Protein AF-A0A2D4NT46-F1 (afdb_monomer_lite)

Radius of gyration: 20.48 Å; chains: 1; bounding box: 66×50×63 Å

Secondary structure (DSSP, 8-state):
-PPPP--SHHHHHHHHHTTT--S-SEEEEEEEEE-SSSS-EEEEEEEEESPPPS--HHHHHHHHHHHHHHHHH-TTTTT---BS----EEEEEEEE-TTS-EEEEEEEEEPPSSSSSB--EEEEEEES---HHHHHHHHHHHHHHHHH-GGGHHHHHHHHHHSPPPPTT-EEEEEEEETTTEEEEEEEEPPS--SSTT--HHHHHHHS-HHHHHHHHHHHHTT-------SS--

Structure (mmCIF, N/CA/C/O backbone):
data_AF-A0A2D4NT46-F1
#
_entry.id   AF-A0A2D4NT46-F1
#
loop_
_atom_site.group_PDB
_atom_site.id
_atom_site.type_symbol
_atom_site.label_atom_id
_atom_site.label_alt_id
_atom_site.label_comp_id
_atom_site.label_asym_id
_atom_site.label_entity_id
_atom_site.label_seq_id
_atom_site.pdbx_PDB_ins_code
_atom_site.Cartn_x
_atom_site.Cartn_y
_atom_site.Cartn_z
_atom_site.occupancy
_atom_site.B_iso_or_equiv
_atom_site.auth_seq_id
_atom_site.auth_comp_id
_atom_site.auth_asym_id
_atom_site.auth_atom_id
_atom_site.pdbx_PDB_model_num
ATOM 1 N N . MET A 1 1 ? 36.866 15.631 -39.029 1.00 37.19 1 MET A N 1
ATOM 2 C CA . MET A 1 1 ? 36.678 16.153 -37.657 1.00 37.19 1 MET A CA 1
ATOM 3 C C . MET A 1 1 ? 35.763 15.205 -36.893 1.00 37.19 1 MET A C 1
ATOM 5 O O . MET A 1 1 ? 34.592 15.108 -37.234 1.00 37.19 1 MET A O 1
ATOM 9 N N . LEU A 1 2 ? 36.301 14.462 -35.922 1.00 36.16 2 LEU A N 1
ATOM 10 C CA . LEU A 1 2 ? 35.519 13.593 -35.036 1.00 36.16 2 LEU A CA 1
ATOM 11 C C . LEU A 1 2 ? 34.657 14.462 -34.107 1.00 36.16 2 LEU A C 1
ATOM 13 O O . LEU A 1 2 ? 35.189 15.279 -33.355 1.00 36.16 2 LEU A O 1
ATOM 17 N N . LYS A 1 3 ? 33.329 14.309 -34.176 1.00 39.31 3 LYS A N 1
ATOM 18 C CA . LYS A 1 3 ? 32.403 14.929 -33.220 1.00 39.31 3 LYS A CA 1
ATOM 19 C C . LYS A 1 3 ? 32.650 14.304 -31.844 1.00 39.31 3 LYS A C 1
ATOM 21 O O . LYS A 1 3 ? 32.524 13.094 -31.685 1.00 39.31 3 LYS A O 1
ATOM 26 N N . ARG A 1 4 ? 33.040 15.140 -30.876 1.00 39.16 4 ARG A N 1
ATOM 27 C CA . ARG A 1 4 ? 33.196 14.778 -29.459 1.00 39.16 4 ARG A CA 1
ATOM 28 C C . ARG A 1 4 ? 31.923 14.086 -28.956 1.00 39.16 4 ARG A C 1
ATOM 30 O O . ARG A 1 4 ? 30.827 14.603 -29.165 1.00 39.16 4 ARG A O 1
ATOM 37 N N . ALA A 1 5 ? 32.092 12.944 -28.292 1.00 45.66 5 ALA A N 1
ATOM 38 C CA . ALA A 1 5 ? 31.032 12.275 -27.546 1.00 45.66 5 ALA A CA 1
ATOM 39 C C . ALA A 1 5 ? 30.453 13.221 -26.470 1.00 45.66 5 ALA A C 1
ATOM 41 O O . ALA A 1 5 ? 31.200 14.060 -25.950 1.00 45.66 5 ALA A O 1
ATOM 42 N N . PRO A 1 6 ? 29.155 13.115 -26.126 1.00 41.84 6 PRO A N 1
ATOM 43 C CA . PRO A 1 6 ? 28.571 13.934 -25.076 1.00 41.84 6 PRO A CA 1
ATOM 44 C C . PRO A 1 6 ? 29.270 13.636 -23.743 1.00 41.84 6 PRO A C 1
ATOM 46 O O . PRO A 1 6 ? 29.247 12.522 -23.229 1.00 41.84 6 PRO A O 1
ATOM 49 N N . SER A 1 7 ? 29.953 14.660 -23.240 1.00 47.50 7 SER A N 1
ATOM 50 C CA . SER A 1 7 ? 30.672 14.714 -21.969 1.00 47.50 7 SER A CA 1
ATOM 51 C C . SER A 1 7 ? 29.695 14.615 -20.794 1.00 47.50 7 SER A C 1
ATOM 53 O O . SER A 1 7 ? 28.704 15.335 -20.818 1.00 47.50 7 SER A O 1
ATOM 55 N N . TYR A 1 8 ? 30.001 13.734 -19.823 1.00 44.09 8 TYR A N 1
ATOM 56 C CA . TYR A 1 8 ? 29.778 13.701 -18.351 1.00 44.09 8 TYR A CA 1
ATOM 57 C C . TYR A 1 8 ? 28.615 14.454 -17.647 1.00 44.09 8 TYR A C 1
ATOM 59 O O . TYR A 1 8 ? 28.318 14.137 -16.500 1.00 44.09 8 TYR A O 1
ATOM 67 N N . ARG A 1 9 ? 27.911 15.386 -18.291 1.00 43.75 9 ARG A N 1
ATOM 68 C CA . ARG A 1 9 ? 26.754 16.131 -17.772 1.00 43.75 9 ARG A CA 1
ATOM 69 C C . ARG A 1 9 ? 25.517 15.273 -17.516 1.00 43.75 9 ARG A C 1
ATOM 71 O O . ARG A 1 9 ? 24.672 15.689 -16.735 1.00 43.75 9 ARG A O 1
ATOM 78 N N . THR A 1 10 ? 25.386 14.105 -18.146 1.00 55.38 10 THR A N 1
ATOM 79 C CA . THR A 1 10 ? 24.261 13.184 -17.902 1.00 55.38 10 THR A CA 1
ATOM 80 C C . THR A 1 10 ? 24.329 12.559 -16.519 1.00 55.38 10 THR A C 1
ATOM 82 O O . THR A 1 10 ? 23.299 12.454 -15.876 1.00 55.38 10 THR A O 1
ATOM 85 N N . LEU A 1 11 ? 25.523 12.222 -16.024 1.00 48.03 11 LEU A N 1
ATOM 86 C CA . LEU A 1 11 ? 25.672 11.660 -14.682 1.00 48.03 11 LEU A CA 1
ATOM 87 C C . LEU A 1 11 ? 25.407 12.707 -13.607 1.00 48.03 11 LEU A C 1
ATOM 89 O O . LEU A 1 11 ? 24.758 12.382 -12.631 1.00 48.03 11 LEU A O 1
ATOM 93 N N . GLU A 1 12 ? 25.854 13.954 -13.779 1.00 49.31 12 GLU A N 1
ATOM 94 C CA . GLU A 1 12 ? 25.535 15.042 -12.844 1.00 49.31 12 GLU A CA 1
ATOM 95 C C . GLU A 1 12 ? 24.047 15.404 -12.862 1.00 49.31 12 GLU A C 1
ATOM 97 O O . GLU A 1 12 ? 23.483 15.611 -11.800 1.00 49.31 12 GLU A O 1
ATOM 102 N N . LEU A 1 13 ? 23.389 15.426 -14.028 1.00 48.12 13 LEU A N 1
ATOM 103 C CA . LEU A 1 13 ? 21.935 15.623 -14.118 1.00 48.12 13 LEU A CA 1
ATOM 104 C C . LEU A 1 13 ? 21.156 14.444 -13.536 1.00 48.12 13 LEU A C 1
ATOM 106 O O . LEU A 1 13 ? 20.202 14.672 -12.806 1.00 48.12 13 LEU A O 1
ATOM 110 N N . GLU A 1 14 ? 21.594 13.206 -13.772 1.00 48.69 14 GLU A N 1
ATOM 111 C CA . GLU A 1 14 ? 21.054 12.037 -13.083 1.00 48.69 14 GLU A CA 1
ATOM 112 C C . GLU A 1 14 ? 21.284 12.189 -11.573 1.00 48.69 14 GLU A C 1
ATOM 114 O O . GLU A 1 14 ? 20.337 12.055 -10.813 1.00 48.69 14 GLU A O 1
ATOM 119 N N . LEU A 1 15 ? 22.496 12.518 -11.106 1.00 43.34 15 LEU A N 1
ATOM 120 C CA . LEU A 1 15 ? 22.856 12.716 -9.688 1.00 43.34 15 LEU A CA 1
ATOM 121 C C . LEU A 1 15 ? 22.098 13.880 -9.024 1.00 43.34 15 LEU A C 1
ATOM 123 O O . LEU A 1 15 ? 21.816 13.809 -7.829 1.00 43.34 15 LEU A O 1
ATOM 127 N N . ILE A 1 16 ? 21.733 14.913 -9.781 1.00 44.81 16 ILE A N 1
ATOM 128 C CA . ILE A 1 16 ? 20.874 16.020 -9.345 1.00 44.81 16 ILE A CA 1
ATOM 129 C C . ILE A 1 16 ? 19.396 15.574 -9.335 1.00 44.81 16 ILE A C 1
ATOM 131 O O . ILE A 1 16 ? 18.687 15.873 -8.381 1.00 44.81 16 ILE A O 1
ATOM 135 N N . GLU A 1 17 ? 18.941 14.743 -10.283 1.00 49.22 17 GLU A N 1
ATOM 136 C CA . GLU A 1 17 ? 17.648 14.032 -10.199 1.00 49.22 17 GLU A CA 1
ATOM 137 C C . GLU A 1 17 ? 17.603 12.995 -9.055 1.00 49.22 17 GLU A C 1
ATOM 139 O O . GLU A 1 17 ? 16.524 12.629 -8.573 1.00 49.22 17 GLU A O 1
ATOM 144 N N . TRP A 1 18 ? 18.761 12.500 -8.603 1.00 47.56 18 TRP A N 1
ATOM 145 C CA . TRP A 1 18 ? 18.907 11.644 -7.422 1.00 47.56 18 TRP A CA 1
ATOM 146 C C . TRP A 1 18 ? 18.813 12.442 -6.111 1.00 47.56 18 TRP A C 1
ATOM 148 O O . TRP A 1 18 ? 18.479 11.847 -5.086 1.00 47.56 18 TRP A O 1
ATOM 158 N N . GLN A 1 19 ? 19.063 13.759 -6.127 1.00 44.47 19 GLN A N 1
ATOM 159 C CA . GLN A 1 19 ? 19.031 14.623 -4.938 1.00 44.47 19 GLN A CA 1
ATOM 160 C C . GLN A 1 19 ? 17.614 15.034 -4.482 1.00 44.47 19 GLN A C 1
ATOM 162 O O . GLN A 1 19 ? 17.486 15.547 -3.375 1.00 44.47 19 GLN A O 1
ATOM 167 N N . GLU A 1 20 ? 16.551 14.738 -5.246 1.00 52.53 20 GLU A N 1
ATOM 168 C CA . GLU A 1 20 ? 15.155 15.095 -4.897 1.00 52.53 20 GLU A CA 1
ATOM 169 C C . GLU A 1 20 ? 14.226 13.909 -4.550 1.00 52.53 20 GLU A C 1
ATOM 171 O O . GLU A 1 20 ? 13.009 14.075 -4.437 1.00 52.53 20 GLU A O 1
ATOM 176 N N . ARG A 1 21 ? 14.728 12.676 -4.398 1.00 69.31 21 ARG A N 1
ATOM 177 C CA . ARG A 1 21 ? 13.830 11.512 -4.254 1.00 69.31 21 ARG A CA 1
ATOM 178 C C . ARG A 1 21 ? 13.479 11.212 -2.803 1.00 69.31 21 ARG A C 1
ATOM 180 O O . ARG A 1 21 ? 14.157 10.439 -2.146 1.00 69.31 21 ARG A O 1
ATOM 187 N N . GLU A 1 22 ? 12.369 11.756 -2.323 1.00 79.56 22 GLU A N 1
ATOM 188 C CA . GLU A 1 22 ? 11.699 11.227 -1.130 1.00 79.56 22 GLU A CA 1
ATOM 189 C C . GLU A 1 22 ? 11.366 9.736 -1.326 1.00 79.56 22 GLU A C 1
ATOM 191 O O . GLU A 1 22 ? 11.097 9.274 -2.442 1.00 79.56 22 GLU A O 1
ATOM 196 N N . LEU A 1 23 ? 11.374 8.956 -0.239 1.00 88.06 23 LEU A N 1
ATOM 197 C CA . LEU A 1 23 ? 11.055 7.527 -0.303 1.00 88.06 23 LEU A CA 1
ATOM 198 C C . LEU A 1 23 ? 9.636 7.290 -0.846 1.00 88.06 23 LEU A C 1
ATOM 200 O O . LEU A 1 23 ? 9.400 6.333 -1.583 1.00 88.06 23 LEU A O 1
ATOM 204 N N . PHE A 1 24 ? 8.698 8.171 -0.514 1.00 91.56 24 PHE A N 1
ATOM 205 C CA . PHE A 1 24 ? 7.320 8.150 -0.985 1.00 91.56 24 PHE A CA 1
ATOM 206 C C . PHE A 1 24 ? 6.781 9.582 -1.085 1.00 91.56 24 PHE A C 1
ATOM 208 O O . PHE A 1 24 ? 7.221 10.451 -0.344 1.00 91.56 24 PHE A O 1
ATOM 215 N N . GLU A 1 25 ? 5.822 9.807 -1.984 1.00 89.44 25 GLU A N 1
ATOM 216 C CA . GLU A 1 25 ? 5.157 11.106 -2.176 1.00 89.44 25 GLU A CA 1
ATOM 217 C C . GLU A 1 25 ? 4.015 11.290 -1.164 1.00 89.44 25 GLU A C 1
ATOM 219 O O . GLU A 1 25 ? 3.863 12.351 -0.565 1.00 89.44 25 GLU A O 1
ATOM 224 N N . TYR A 1 26 ? 3.201 10.244 -0.962 1.00 90.75 26 TYR A N 1
ATOM 225 C CA . TYR A 1 26 ? 2.053 10.286 -0.056 1.00 90.75 26 TYR A CA 1
ATOM 226 C C . TYR A 1 26 ? 1.898 8.994 0.730 1.00 90.75 26 TYR A C 1
ATOM 228 O O . TYR A 1 26 ? 2.171 7.898 0.249 1.00 90.75 26 TYR A O 1
ATOM 236 N N . PHE A 1 27 ? 1.366 9.136 1.928 1.00 95.56 27 PHE A N 1
ATOM 237 C CA . PHE A 1 27 ? 0.801 8.078 2.731 1.00 95.56 27 PHE A CA 1
ATOM 238 C C . PHE A 1 27 ? -0.643 8.437 3.039 1.00 95.56 27 PHE A C 1
ATOM 240 O O . PHE A 1 27 ? -0.917 9.510 3.580 1.00 95.56 27 PHE A O 1
ATOM 247 N N . VAL A 1 28 ? -1.570 7.551 2.702 1.00 95.94 28 VAL A N 1
ATOM 248 C CA . VAL A 1 28 ? -2.996 7.759 2.943 1.00 95.94 28 VAL A CA 1
ATOM 249 C C . VAL A 1 28 ? -3.599 6.583 3.689 1.00 95.94 28 VAL A C 1
ATOM 251 O O . VAL A 1 28 ? -3.195 5.435 3.508 1.00 95.94 28 VAL A O 1
ATOM 254 N N . VAL A 1 29 ? -4.597 6.881 4.514 1.00 97.06 29 VAL A N 1
ATOM 255 C CA . VAL A 1 29 ? -5.514 5.881 5.056 1.00 97.06 29 VAL A CA 1
ATOM 256 C C . VAL A 1 29 ? -6.845 6.074 4.359 1.00 97.06 29 VAL A C 1
ATOM 258 O O . VAL A 1 29 ? -7.368 7.189 4.302 1.00 97.06 29 VAL A O 1
ATOM 261 N N . VAL A 1 30 ? -7.368 4.989 3.808 1.00 97.50 30 VAL A N 1
ATOM 262 C CA . VAL A 1 30 ? -8.657 4.954 3.131 1.00 97.50 30 VAL A CA 1
ATOM 263 C C . VAL A 1 30 ? -9.599 4.077 3.941 1.00 97.50 30 VAL A C 1
ATOM 265 O O . VAL A 1 30 ? -9.255 2.944 4.279 1.00 97.50 30 VAL A O 1
ATOM 268 N N . SER A 1 31 ? -10.797 4.582 4.218 1.00 96.44 31 SER A N 1
ATOM 269 C CA . SER A 1 31 ? -11.842 3.840 4.929 1.00 96.44 31 SER A CA 1
ATOM 270 C C . SER A 1 31 ? -13.142 3.863 4.124 1.00 96.44 31 SER A C 1
ATOM 272 O O . SER A 1 31 ? -13.401 4.784 3.346 1.00 96.44 31 SER A O 1
ATOM 274 N N . LEU A 1 32 ? -13.979 2.846 4.319 1.00 95.62 32 LEU A N 1
ATOM 275 C CA . LEU A 1 32 ? -15.292 2.743 3.687 1.00 95.62 32 LEU A CA 1
ATOM 276 C C . LEU A 1 32 ? -16.350 3.528 4.479 1.00 95.62 32 LEU A C 1
ATOM 278 O O . LEU A 1 32 ? -16.598 3.244 5.650 1.00 95.62 32 LEU A O 1
ATOM 282 N N . LYS A 1 33 ? -17.024 4.488 3.835 1.00 91.62 33 LYS A N 1
ATOM 283 C CA . LYS A 1 33 ? -18.163 5.233 4.396 1.00 91.62 33 LYS A CA 1
ATOM 284 C C . LYS A 1 33 ? -19.478 4.807 3.764 1.00 91.62 33 LYS A C 1
ATOM 286 O O . LYS A 1 33 ? -19.574 4.608 2.555 1.00 91.62 33 LYS A O 1
ATOM 291 N N . LYS A 1 34 ? -20.520 4.667 4.585 1.00 88.62 34 LYS A N 1
ATOM 292 C CA . LYS A 1 34 ? -21.852 4.266 4.117 1.00 88.62 34 LYS A CA 1
ATOM 293 C C . LYS A 1 34 ? -22.503 5.413 3.342 1.00 88.62 34 LYS A C 1
ATOM 295 O O . LYS A 1 34 ? -22.590 6.525 3.861 1.00 88.62 34 LYS A O 1
ATOM 300 N N . LYS A 1 35 ? -23.009 5.150 2.132 1.00 84.56 35 LYS A N 1
ATOM 301 C CA . LYS A 1 35 ? -23.839 6.135 1.425 1.00 84.56 35 LYS A CA 1
ATOM 302 C C . LYS A 1 35 ? -25.189 6.308 2.138 1.00 84.56 35 LYS A C 1
ATOM 304 O O . LYS A 1 35 ? -25.812 5.307 2.479 1.00 84.56 35 LYS A O 1
ATOM 309 N N . PRO A 1 36 ? -25.709 7.541 2.274 1.00 76.38 36 PRO A N 1
ATOM 310 C CA . PRO A 1 36 ? -27.050 7.771 2.819 1.00 76.38 36 PRO A CA 1
ATOM 311 C C . PRO A 1 36 ? -28.171 7.167 1.959 1.00 76.38 36 PRO A C 1
ATOM 313 O O . PRO A 1 36 ? -29.198 6.751 2.478 1.00 76.38 36 PRO A O 1
ATOM 316 N N . SER A 1 37 ? -27.976 7.120 0.636 1.00 71.19 37 SER A N 1
ATOM 317 C CA . SER A 1 37 ? -29.015 6.778 -0.348 1.00 71.19 37 SER A CA 1
ATOM 318 C C . SER A 1 37 ? -28.990 5.331 -0.845 1.00 71.19 37 SER A C 1
ATOM 320 O O . SER A 1 37 ? -29.908 4.908 -1.543 1.00 71.19 37 SER A O 1
ATOM 322 N N . LYS A 1 38 ? -27.939 4.565 -0.533 1.00 70.88 38 LYS A N 1
ATOM 323 C CA . LYS A 1 38 ? -27.767 3.170 -0.966 1.00 70.88 38 LYS A CA 1
ATOM 324 C C . LYS A 1 38 ? -27.095 2.377 0.146 1.00 70.88 38 LYS A C 1
ATOM 326 O O . LYS A 1 38 ? -26.220 2.906 0.823 1.00 70.88 38 LYS A O 1
ATOM 331 N N . ASN A 1 39 ? -27.418 1.092 0.281 1.00 74.19 39 ASN A N 1
ATOM 332 C CA . ASN A 1 39 ? -26.723 0.187 1.206 1.00 74.19 39 ASN A CA 1
ATOM 333 C C . ASN A 1 39 ? -25.338 -0.238 0.664 1.00 74.19 39 ASN A C 1
ATOM 335 O O . ASN A 1 39 ? -24.987 -1.408 0.687 1.00 74.19 39 ASN A O 1
ATOM 339 N N . THR A 1 40 ? -24.587 0.717 0.114 1.00 85.44 40 THR A N 1
ATOM 340 C CA . THR A 1 40 ? -23.271 0.531 -0.508 1.00 85.44 40 THR A CA 1
ATOM 341 C C . THR A 1 40 ? -22.270 1.472 0.141 1.00 85.44 40 THR A C 1
ATOM 343 O O . THR A 1 40 ? -22.631 2.597 0.511 1.00 85.44 40 THR A O 1
ATOM 346 N N . TYR A 1 41 ? -21.012 1.059 0.201 1.00 91.75 41 TYR A N 1
ATOM 347 C CA . TYR A 1 41 ? -19.938 1.868 0.758 1.00 91.75 41 TYR A CA 1
ATOM 348 C C . TYR A 1 41 ? -19.164 2.626 -0.324 1.00 91.75 41 TYR A C 1
ATOM 350 O O . TYR A 1 41 ? -19.087 2.194 -1.474 1.00 91.75 41 TYR A O 1
ATOM 358 N N . LEU A 1 42 ? -18.604 3.777 0.046 1.00 93.31 42 LEU A N 1
ATOM 359 C CA . LEU A 1 42 ? -17.621 4.502 -0.749 1.00 93.31 42 LEU A CA 1
ATOM 360 C C . LEU A 1 42 ? -16.289 4.569 -0.021 1.00 93.31 42 LEU A C 1
ATOM 362 O O . LEU A 1 42 ? -16.279 4.897 1.166 1.00 93.31 42 LEU A O 1
ATOM 366 N N . PRO A 1 43 ? -15.175 4.333 -0.723 1.00 95.75 43 PRO A N 1
ATOM 367 C CA . PRO A 1 43 ? -13.869 4.566 -0.151 1.00 95.75 43 PRO A CA 1
ATOM 368 C C . PRO A 1 43 ? -13.561 6.064 -0.135 1.00 95.75 43 PRO A C 1
ATOM 370 O O . PRO A 1 43 ? -13.724 6.760 -1.139 1.00 95.75 43 PRO A O 1
ATOM 373 N N . GLU A 1 44 ? -13.085 6.551 1.005 1.00 94.50 44 GLU A N 1
ATOM 374 C CA . GLU A 1 44 ? -12.668 7.938 1.196 1.00 94.50 44 GLU A CA 1
ATOM 375 C C . GLU A 1 44 ? -11.336 8.002 1.941 1.00 94.50 44 GLU A C 1
ATOM 377 O O . GLU A 1 44 ? -11.081 7.198 2.840 1.00 94.50 44 GLU A O 1
ATOM 382 N N . VAL A 1 45 ? -10.501 8.986 1.595 1.00 94.56 45 VAL A N 1
ATOM 383 C CA . VAL A 1 45 ? -9.287 9.290 2.360 1.00 94.56 45 VAL A CA 1
ATOM 384 C C . VAL A 1 45 ? -9.700 9.846 3.724 1.00 94.56 45 VAL A C 1
ATOM 386 O O . VAL A 1 45 ? -10.302 10.915 3.812 1.00 94.56 45 VAL A O 1
ATOM 389 N N . THR A 1 46 ? -9.387 9.119 4.792 1.00 94.00 46 THR A N 1
ATOM 390 C CA . THR A 1 46 ? -9.632 9.533 6.183 1.00 94.00 46 THR A CA 1
ATOM 391 C C . THR A 1 46 ? -8.398 10.155 6.824 1.00 94.00 46 THR A C 1
ATOM 393 O O . THR A 1 46 ? -8.519 10.936 7.768 1.00 94.00 46 THR A O 1
ATOM 396 N N . TYR A 1 47 ? -7.214 9.862 6.288 1.00 94.06 47 TYR A N 1
ATOM 397 C CA . TYR A 1 47 ? -5.957 10.455 6.718 1.00 94.06 47 TYR A CA 1
ATOM 398 C C . TYR A 1 47 ? -4.983 10.578 5.549 1.00 94.06 47 TYR A C 1
ATOM 400 O O . TYR A 1 47 ? -4.940 9.710 4.682 1.00 94.06 47 TYR A O 1
ATOM 408 N N . GLN A 1 48 ? -4.166 11.630 5.562 1.00 93.19 48 GLN A N 1
ATOM 409 C CA . GLN A 1 48 ? -3.128 11.865 4.567 1.00 93.19 48 GLN A CA 1
ATOM 410 C C . GLN A 1 48 ? -1.885 12.495 5.204 1.00 93.19 48 GLN A C 1
ATOM 412 O O . GLN A 1 48 ? -1.985 13.408 6.030 1.00 93.19 48 GLN A O 1
ATOM 417 N N . PHE A 1 49 ? -0.719 12.036 4.759 1.00 91.19 49 PHE A N 1
ATOM 418 C CA . PHE A 1 49 ? 0.595 12.584 5.063 1.00 91.19 49 PHE A CA 1
ATOM 419 C C . PHE A 1 49 ? 1.475 12.609 3.796 1.00 91.19 49 PHE A C 1
ATOM 421 O O . PHE A 1 49 ? 1.486 11.614 3.079 1.00 91.19 49 PHE A O 1
ATOM 428 N N . PRO A 1 50 ? 2.222 13.690 3.511 1.00 88.75 50 PRO A N 1
ATOM 429 C CA . PRO A 1 50 ? 2.152 14.993 4.164 1.00 88.75 50 PRO A CA 1
ATOM 430 C C . PRO A 1 50 ? 0.800 15.671 3.895 1.00 88.75 50 PRO A C 1
ATOM 432 O O . PRO A 1 50 ? 0.077 15.323 2.956 1.00 88.75 50 PRO A O 1
ATOM 435 N N . LYS A 1 51 ? 0.421 16.626 4.754 1.00 83.38 51 LYS A N 1
ATOM 436 C CA . LYS A 1 51 ? -0.745 17.471 4.467 1.00 83.38 51 LYS A CA 1
ATOM 437 C C . LYS A 1 51 ? -0.396 18.351 3.270 1.00 83.38 51 LYS A C 1
ATOM 439 O O . LYS A 1 51 ? 0.681 18.935 3.253 1.00 83.38 51 LYS A O 1
ATOM 444 N N . LEU A 1 52 ? -1.294 18.445 2.292 1.00 70.75 52 LEU A N 1
ATOM 445 C CA . LEU A 1 52 ? -1.124 19.386 1.185 1.00 70.75 52 LEU A CA 1
ATOM 446 C C . LEU A 1 52 ? -1.110 20.808 1.753 1.00 70.75 52 LEU A C 1
ATOM 448 O O . LEU A 1 52 ? -2.064 21.228 2.412 1.00 70.75 52 LEU A O 1
ATOM 452 N N . GLU A 1 53 ? -0.022 21.534 1.522 1.00 60.47 53 GLU A N 1
ATOM 453 C CA . GLU A 1 53 ? 0.006 22.975 1.751 1.00 60.47 53 GLU A CA 1
ATOM 454 C C . GLU A 1 53 ? -0.716 23.715 0.607 1.00 60.47 53 GLU A C 1
ATOM 456 O O . GLU A 1 53 ? -1.083 23.122 -0.407 1.00 60.47 53 GLU A O 1
ATOM 461 N N . ARG A 1 54 ? -0.997 25.008 0.819 1.00 57.16 54 ARG A N 1
ATOM 462 C CA . ARG A 1 54 ? -1.887 25.873 0.014 1.00 57.16 54 ARG A CA 1
ATOM 463 C C . ARG A 1 54 ? -1.707 25.745 -1.516 1.00 57.16 54 ARG A C 1
ATOM 465 O O . ARG A 1 54 ? -0.607 25.483 -1.995 1.00 57.16 54 ARG A O 1
ATOM 472 N N . PRO A 1 55 ? -2.768 26.012 -2.304 1.00 51.25 55 PRO A N 1
ATOM 473 C CA . PRO A 1 55 ? -2.866 25.566 -3.689 1.00 51.25 55 PRO A CA 1
ATOM 474 C C . PRO A 1 55 ? -1.927 26.330 -4.629 1.00 51.25 55 PRO A C 1
ATOM 476 O O . PRO A 1 55 ? -2.260 27.403 -5.132 1.00 51.25 55 PRO A O 1
ATOM 479 N N . THR A 1 56 ? -0.773 25.743 -4.933 1.00 60.31 56 THR A N 1
ATOM 480 C CA . THR A 1 56 ? -0.049 26.014 -6.180 1.00 60.31 56 THR A CA 1
ATOM 481 C C . THR A 1 56 ? -0.652 25.178 -7.317 1.00 60.31 56 THR A C 1
ATOM 483 O O . THR A 1 56 ? -1.428 24.247 -7.094 1.00 60.31 56 THR A O 1
ATOM 486 N N . LYS A 1 57 ? -0.311 25.483 -8.574 1.00 58.19 57 LYS A N 1
ATOM 487 C CA . LYS A 1 57 ? -0.777 24.706 -9.740 1.00 58.19 57 LYS A CA 1
ATOM 488 C C . LYS A 1 57 ? -0.421 23.208 -9.626 1.00 58.19 57 LYS A C 1
ATOM 490 O O . LYS A 1 57 ? -1.225 22.367 -10.007 1.00 58.19 57 LYS A O 1
ATOM 495 N N . GLN A 1 58 ? 0.721 22.891 -9.010 1.00 59.94 58 GLN A N 1
ATOM 496 C CA . GLN A 1 58 ? 1.176 21.523 -8.719 1.00 59.94 58 GLN A CA 1
ATOM 497 C C . GLN A 1 58 ? 0.299 20.801 -7.678 1.00 59.94 58 GLN A C 1
ATOM 499 O O . GLN A 1 58 ? 0.092 19.594 -7.782 1.00 59.94 58 GLN A O 1
ATOM 504 N N . VAL A 1 59 ? -0.269 21.530 -6.710 1.00 62.16 59 VAL A N 1
ATOM 505 C CA . VAL A 1 59 ? -1.179 20.974 -5.692 1.00 62.16 59 VAL A CA 1
ATOM 506 C C . VAL A 1 59 ? -2.499 20.516 -6.315 1.00 62.16 59 VAL A C 1
ATOM 508 O O . VAL A 1 59 ? -3.017 19.482 -5.915 1.00 62.16 59 VAL A O 1
ATOM 511 N N . ARG A 1 60 ? -3.013 21.207 -7.342 1.00 63.81 60 ARG A N 1
ATOM 512 C CA . ARG A 1 60 ? -4.254 20.797 -8.030 1.00 63.81 60 ARG A CA 1
ATOM 513 C C . ARG A 1 60 ? -4.109 19.463 -8.759 1.00 63.81 60 ARG A C 1
ATOM 515 O O . ARG A 1 60 ? -4.975 18.605 -8.635 1.00 63.81 60 ARG A O 1
ATOM 522 N N . GLU A 1 61 ? -3.001 19.267 -9.470 1.00 65.19 61 GLU A N 1
ATOM 523 C CA . GLU A 1 61 ? -2.715 17.983 -10.123 1.00 65.19 61 GLU A CA 1
ATOM 524 C C . GLU A 1 61 ? -2.507 16.860 -9.098 1.00 65.19 61 GLU A C 1
ATOM 526 O O . GLU A 1 61 ? -2.945 15.729 -9.306 1.00 65.19 61 GLU A O 1
ATOM 531 N N . ALA A 1 62 ? -1.856 17.157 -7.969 1.00 65.38 62 ALA A N 1
ATOM 532 C CA . ALA A 1 62 ? -1.729 16.213 -6.862 1.00 65.38 62 ALA A CA 1
ATOM 533 C C . ALA A 1 62 ? -3.095 15.848 -6.253 1.00 65.38 62 ALA A C 1
ATOM 535 O O . ALA A 1 62 ? -3.378 14.670 -6.046 1.00 65.38 62 ALA A O 1
ATOM 536 N N . GLU A 1 63 ? -3.969 16.829 -6.023 1.00 67.44 63 GLU A N 1
ATOM 537 C CA . GLU A 1 63 ? -5.331 16.618 -5.524 1.00 67.44 63 GLU A CA 1
ATOM 538 C C . GLU A 1 63 ? -6.177 15.772 -6.478 1.00 67.44 63 GLU A C 1
ATOM 540 O O . GLU A 1 63 ? -6.909 14.890 -6.030 1.00 67.44 63 GLU A O 1
ATOM 545 N N . GLU A 1 64 ? -6.077 15.990 -7.790 1.00 71.81 64 GLU A N 1
ATOM 546 C CA . GLU A 1 64 ? -6.772 15.156 -8.774 1.00 71.81 64 GLU A CA 1
ATOM 547 C C . GLU A 1 64 ? -6.287 13.706 -8.747 1.00 71.81 64 GLU A C 1
ATOM 549 O O . GLU A 1 64 ? -7.110 12.788 -8.762 1.00 71.81 64 GLU A O 1
ATOM 554 N N . ARG A 1 65 ? -4.976 13.480 -8.602 1.00 70.69 65 ARG A N 1
ATOM 555 C CA . ARG A 1 65 ? -4.413 12.128 -8.444 1.00 70.69 65 ARG A CA 1
ATOM 556 C C . ARG A 1 65 ? -4.924 11.449 -7.171 1.00 70.69 65 ARG A C 1
ATOM 558 O O . ARG A 1 65 ? -5.290 10.273 -7.209 1.00 70.69 65 ARG A O 1
ATOM 565 N N . LEU A 1 66 ? -5.013 12.183 -6.060 1.00 74.75 66 LEU A N 1
ATOM 566 C CA . LEU A 1 66 ? -5.521 11.655 -4.790 1.00 74.75 66 LEU A CA 1
ATOM 567 C C . LEU A 1 66 ? -6.995 11.231 -4.863 1.00 74.75 66 LEU A C 1
ATOM 569 O O . LEU A 1 66 ? -7.389 10.319 -4.141 1.00 74.75 66 LEU A O 1
ATOM 573 N N . LYS A 1 67 ? -7.806 11.823 -5.751 1.00 84.38 67 LYS A N 1
ATOM 574 C CA . LYS A 1 67 ? -9.219 11.428 -5.922 1.00 84.38 67 LYS A CA 1
ATOM 575 C C . LYS A 1 67 ? -9.382 9.999 -6.439 1.00 84.38 67 LYS A C 1
ATOM 577 O O . LYS A 1 67 ? -10.381 9.356 -6.120 1.00 84.38 67 LYS A O 1
ATOM 582 N N . ALA A 1 68 ? -8.424 9.495 -7.217 1.00 90.62 68 ALA A N 1
ATOM 583 C CA . ALA A 1 68 ? -8.482 8.138 -7.754 1.00 90.62 68 ALA A CA 1
ATOM 584 C C . ALA A 1 68 ? -8.062 7.080 -6.719 1.00 90.62 68 ALA A C 1
ATOM 586 O O . ALA A 1 68 ? -8.630 5.988 -6.694 1.00 90.62 68 ALA A O 1
ATOM 587 N N . ILE A 1 69 ? -7.107 7.403 -5.840 1.00 93.94 69 ILE A N 1
ATOM 588 C CA . ILE A 1 69 ? -6.487 6.449 -4.904 1.00 93.94 69 ILE A CA 1
ATOM 589 C C . ILE A 1 69 ? -7.502 5.658 -4.065 1.00 93.94 69 ILE A C 1
ATOM 591 O O . ILE A 1 69 ? -7.344 4.439 -3.982 1.00 93.94 69 ILE A O 1
ATOM 595 N N . PRO A 1 70 ? -8.560 6.260 -3.482 1.00 95.75 70 PRO A N 1
ATOM 596 C CA . PRO A 1 70 ? -9.548 5.500 -2.724 1.00 95.75 70 PRO A CA 1
ATOM 597 C C . PRO A 1 70 ? -10.191 4.361 -3.516 1.00 95.75 70 PRO A C 1
ATOM 599 O O . PRO A 1 70 ? -10.396 3.280 -2.970 1.00 95.75 70 PRO A O 1
ATOM 602 N N . GLN A 1 71 ? -10.459 4.575 -4.807 1.00 95.06 71 GLN A N 1
ATOM 603 C CA . GLN A 1 71 ? -11.053 3.556 -5.677 1.00 95.06 71 GLN A CA 1
ATOM 604 C C . GLN A 1 71 ? -10.071 2.414 -5.958 1.00 95.06 71 GLN A C 1
ATOM 606 O O . GLN A 1 71 ? -10.480 1.263 -6.012 1.00 95.06 71 GLN A O 1
ATOM 611 N N . PHE A 1 72 ? -8.773 2.709 -6.068 1.00 95.50 72 PHE A N 1
ATOM 612 C CA . PHE A 1 72 ? -7.737 1.679 -6.191 1.00 95.50 72 PHE A CA 1
ATOM 613 C C . PHE A 1 72 ? -7.456 0.946 -4.871 1.00 95.50 72 PHE A C 1
ATOM 615 O O . PHE A 1 72 ? -7.071 -0.218 -4.893 1.00 95.50 72 PHE A O 1
ATOM 622 N N . CYS A 1 73 ? -7.668 1.591 -3.720 1.00 96.81 73 CYS A N 1
ATOM 623 C CA . CYS A 1 73 ? -7.570 0.942 -2.409 1.00 96.81 73 CYS A CA 1
ATOM 624 C C . CYS A 1 73 ? -8.750 -0.012 -2.147 1.00 96.81 73 CYS A C 1
ATOM 626 O O . CYS A 1 73 ? -8.594 -1.014 -1.449 1.00 96.81 73 CYS A O 1
ATOM 628 N N . PHE A 1 74 ? -9.926 0.276 -2.712 1.00 96.12 74 PHE A N 1
ATOM 629 C CA . PHE A 1 74 ? -11.125 -0.564 -2.633 1.00 96.12 74 PHE A CA 1
ATOM 630 C C . PHE A 1 74 ? -11.776 -0.761 -4.012 1.00 96.12 74 PHE A C 1
ATOM 632 O O . PHE A 1 74 ? -12.876 -0.249 -4.246 1.00 96.12 74 PHE A O 1
ATOM 639 N N . PRO A 1 75 ? -11.143 -1.525 -4.924 1.00 93.94 75 PRO A N 1
ATOM 640 C CA . PRO A 1 75 ? -11.718 -1.821 -6.243 1.00 93.94 75 PRO A CA 1
ATOM 641 C C . PRO A 1 75 ? -13.024 -2.639 -6.151 1.00 93.94 75 PRO A C 1
ATOM 643 O O . PRO A 1 75 ? -13.820 -2.687 -7.085 1.00 93.94 75 PRO A O 1
ATOM 646 N N . ASP A 1 76 ? -13.249 -3.244 -4.990 1.00 92.75 76 ASP A N 1
ATOM 647 C CA . ASP A 1 76 ? -14.331 -4.123 -4.564 1.00 92.75 76 ASP A CA 1
ATOM 648 C C . ASP A 1 76 ? -15.279 -3.452 -3.543 1.00 92.75 76 ASP A C 1
ATOM 650 O O . ASP A 1 76 ? -16.071 -4.127 -2.896 1.00 92.75 76 ASP A O 1
ATOM 654 N N . ALA A 1 77 ? -15.244 -2.116 -3.380 1.00 91.94 77 ALA A N 1
ATOM 655 C CA . ALA A 1 77 ? -16.000 -1.368 -2.351 1.00 91.94 77 ALA A CA 1
ATOM 656 C C . ALA A 1 77 ? -17.498 -1.727 -2.239 1.00 91.94 77 ALA A C 1
ATOM 658 O O . ALA A 1 77 ? -18.091 -1.638 -1.163 1.00 91.94 77 ALA A O 1
ATOM 659 N N . LYS A 1 78 ? -18.119 -2.104 -3.360 1.00 89.00 78 LYS A N 1
ATOM 660 C CA . LYS A 1 78 ? -19.539 -2.473 -3.451 1.00 89.00 78 LYS A CA 1
ATOM 661 C C . LYS A 1 78 ? -19.861 -3.835 -2.819 1.00 89.00 78 LYS A C 1
ATOM 663 O O . LYS A 1 78 ? -21.008 -4.045 -2.441 1.00 89.00 78 LYS A O 1
ATOM 668 N N . ASP A 1 79 ? -18.872 -4.719 -2.720 1.00 89.38 79 ASP A N 1
ATOM 669 C CA . ASP A 1 79 ? -19.021 -6.107 -2.271 1.00 89.38 79 ASP A CA 1
ATOM 670 C C . ASP A 1 79 ? -18.732 -6.247 -0.761 1.00 89.38 79 ASP A C 1
ATOM 672 O O . ASP A 1 79 ? -18.953 -7.298 -0.157 1.00 89.38 79 ASP A O 1
ATOM 676 N N . TRP A 1 80 ? -18.283 -5.161 -0.123 1.00 91.19 80 TRP A N 1
ATOM 677 C CA . TRP A 1 80 ? -17.939 -5.130 1.293 1.00 91.19 80 TRP A CA 1
ATOM 678 C C . TRP A 1 80 ? -19.155 -5.085 2.215 1.00 91.19 80 TRP A C 1
ATOM 680 O O . TRP A 1 80 ? -20.040 -4.238 2.089 1.00 91.19 80 TRP A O 1
ATOM 690 N N . ASN A 1 81 ? -19.112 -5.937 3.239 1.00 91.94 81 ASN A N 1
ATOM 691 C CA . ASN A 1 81 ? -19.965 -5.878 4.421 1.00 91.94 81 ASN A CA 1
ATOM 692 C C . ASN A 1 81 ? -19.085 -5.849 5.683 1.00 91.94 81 ASN A C 1
ATOM 694 O O . ASN A 1 81 ? -17.946 -6.318 5.630 1.00 91.94 81 ASN A O 1
ATOM 698 N N . PRO A 1 82 ? -19.568 -5.311 6.819 1.00 93.69 82 PRO A N 1
ATOM 699 C CA . PRO A 1 82 ? -18.824 -5.366 8.072 1.00 93.69 82 PRO A CA 1
ATOM 700 C C . PRO A 1 82 ? -18.529 -6.811 8.495 1.00 93.69 82 PRO A C 1
ATOM 702 O O . PRO A 1 82 ? -19.429 -7.648 8.522 1.00 93.69 82 PRO A O 1
ATOM 705 N N . VAL A 1 83 ? -17.282 -7.083 8.873 1.00 94.44 83 VAL A N 1
ATOM 706 C CA . VAL A 1 83 ? -16.798 -8.404 9.299 1.00 94.44 83 VAL A CA 1
ATOM 707 C C . VAL A 1 83 ? -16.184 -8.332 10.694 1.00 94.44 83 VAL A C 1
ATOM 709 O O . VAL A 1 83 ? -15.650 -7.300 11.103 1.00 94.44 83 VAL A O 1
ATOM 712 N N . SER A 1 84 ? -16.283 -9.417 11.460 1.00 93.88 84 SER A N 1
ATOM 713 C CA . SER A 1 84 ? -15.686 -9.491 12.804 1.00 93.88 84 SER A CA 1
ATOM 714 C C . SER A 1 84 ? -14.200 -9.841 12.766 1.00 93.88 84 SER A C 1
ATOM 716 O O . SER A 1 84 ? -13.446 -9.367 13.617 1.00 93.88 84 SER A O 1
ATOM 718 N N . GLU A 1 85 ? -13.801 -10.635 11.772 1.00 91.44 85 GLU A N 1
ATOM 719 C CA . GLU A 1 85 ? -12.448 -11.142 11.554 1.00 91.44 85 GLU A CA 1
ATOM 720 C C . GLU A 1 85 ? -12.058 -10.948 10.088 1.00 91.44 85 GLU A C 1
ATOM 722 O O . GLU A 1 85 ? -12.898 -11.046 9.191 1.00 91.44 85 GLU A O 1
ATOM 727 N N . TYR A 1 86 ? -10.785 -10.647 9.850 1.00 92.38 86 TYR A N 1
ATOM 728 C CA . TYR A 1 86 ? -10.229 -10.452 8.518 1.00 92.38 86 TYR A CA 1
ATOM 729 C C . TYR A 1 86 ? -8.717 -10.651 8.576 1.00 92.38 86 TYR A C 1
ATOM 731 O O . TYR A 1 86 ? -8.052 -10.066 9.432 1.00 92.38 86 TYR A O 1
ATOM 739 N N . ASN A 1 87 ? -8.178 -11.444 7.655 1.00 92.25 87 ASN A N 1
ATOM 740 C CA . ASN A 1 87 ? -6.734 -11.567 7.493 1.00 92.25 87 ASN A CA 1
ATOM 741 C C . ASN A 1 87 ? -6.232 -10.386 6.677 1.00 92.25 87 ASN A C 1
ATOM 743 O O . ASN A 1 87 ? -6.784 -10.114 5.609 1.00 92.25 87 ASN A O 1
ATOM 747 N N . SER A 1 88 ? -5.200 -9.699 7.163 1.00 94.00 88 SER A N 1
ATOM 748 C CA . SER A 1 88 ? -4.648 -8.572 6.428 1.00 94.00 88 SER A CA 1
ATOM 749 C C . SER A 1 88 ? -4.134 -9.003 5.053 1.00 94.00 88 SER A C 1
ATOM 751 O O . SER A 1 88 ? -3.628 -10.110 4.857 1.00 94.00 88 SER A O 1
ATOM 753 N N . GLU A 1 89 ? -4.329 -8.126 4.074 1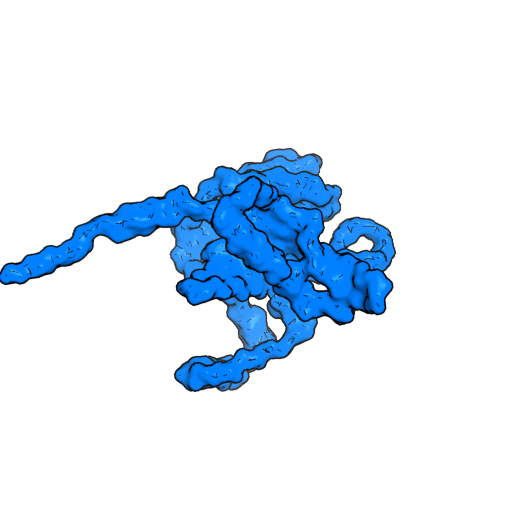.00 93.31 89 GLU A N 1
ATOM 754 C CA . GLU A 1 89 ? -3.985 -8.376 2.678 1.00 93.31 89 GLU A CA 1
ATOM 755 C C . GLU A 1 89 ? -3.052 -7.275 2.182 1.00 93.31 89 GLU A C 1
ATOM 757 O O . GLU A 1 89 ? -3.313 -6.083 2.379 1.00 93.31 89 GLU A O 1
ATOM 762 N N . THR A 1 90 ? -1.962 -7.683 1.534 1.00 93.38 90 THR A N 1
ATOM 763 C CA . THR A 1 90 ? -1.017 -6.779 0.876 1.00 93.38 90 THR A CA 1
ATOM 764 C C . THR A 1 90 ? -1.221 -6.869 -0.622 1.00 93.38 90 THR A C 1
ATOM 766 O O . THR A 1 90 ? -1.239 -7.966 -1.171 1.00 93.38 90 THR A O 1
ATOM 769 N N . PHE A 1 91 ? -1.341 -5.725 -1.281 1.00 93.38 91 PHE A N 1
ATOM 770 C CA . PHE A 1 91 ? -1.422 -5.646 -2.736 1.00 93.38 91 PHE A CA 1
ATOM 771 C C . PHE A 1 91 ? -0.807 -4.336 -3.219 1.00 93.38 91 PHE A C 1
ATOM 773 O O . PHE A 1 91 ? -0.515 -3.437 -2.425 1.00 93.38 91 PHE A O 1
ATOM 780 N N . SER A 1 92 ? -0.604 -4.210 -4.526 1.00 93.12 92 SER A N 1
ATOM 781 C CA . SER A 1 92 ? -0.164 -2.952 -5.118 1.00 93.12 92 SER A CA 1
ATOM 782 C C . SER A 1 92 ? -0.933 -2.622 -6.388 1.00 93.12 92 SER A C 1
ATOM 784 O O . SER A 1 92 ? -1.474 -3.500 -7.056 1.00 93.12 92 SER A O 1
ATOM 786 N N . PHE A 1 93 ? -0.998 -1.337 -6.711 1.00 93.31 93 PHE A N 1
ATOM 787 C CA . PHE A 1 93 ? -1.547 -0.848 -7.968 1.00 93.31 93 PHE A CA 1
ATOM 788 C C . PHE A 1 93 ? -0.601 0.169 -8.603 1.00 93.31 93 PHE A C 1
ATOM 790 O O . PHE A 1 93 ? 0.265 0.744 -7.940 1.00 93.31 93 PHE A O 1
ATOM 797 N N . MET A 1 94 ? -0.780 0.412 -9.900 1.00 91.19 94 MET A N 1
ATOM 798 C CA . MET A 1 94 ? 0.011 1.375 -10.657 1.00 91.19 94 MET A CA 1
ATOM 799 C C . MET A 1 94 ? -0.888 2.479 -11.210 1.00 91.19 94 MET A C 1
ATOM 801 O O . MET A 1 94 ? -1.899 2.204 -11.853 1.00 91.19 94 MET A O 1
ATOM 805 N N . LEU A 1 95 ? -0.489 3.728 -10.988 1.00 90.31 95 LEU A N 1
ATOM 806 C CA . LEU A 1 95 ? -1.066 4.900 -11.635 1.00 90.31 95 LEU A CA 1
ATOM 807 C C . LEU A 1 95 ? -0.126 5.334 -12.755 1.00 90.31 95 LEU A C 1
ATOM 809 O O . LEU A 1 95 ? 1.065 5.551 -12.517 1.00 90.31 95 LEU A O 1
ATOM 813 N N . THR A 1 96 ? -0.666 5.460 -13.963 1.00 89.00 96 THR A N 1
ATOM 814 C CA . THR A 1 96 ? 0.081 5.940 -15.130 1.00 89.00 96 THR A CA 1
ATOM 815 C C . THR A 1 96 ? -0.366 7.362 -15.443 1.00 89.00 96 THR A C 1
ATOM 817 O O . THR A 1 96 ? -1.560 7.606 -15.606 1.00 89.00 96 THR A O 1
ATOM 820 N N . GLY A 1 97 ? 0.581 8.299 -15.461 1.00 84.38 97 GLY A N 1
ATOM 821 C CA . GLY A 1 97 ? 0.354 9.682 -15.867 1.00 84.38 97 GLY A CA 1
ATOM 822 C C . GLY A 1 97 ? 0.225 9.819 -17.383 1.00 84.38 97 GLY A C 1
ATOM 823 O O . GLY A 1 97 ? 0.611 8.926 -18.136 1.00 84.38 97 GLY A O 1
ATOM 824 N N . GLU A 1 98 ? -0.295 10.958 -17.835 1.00 84.12 98 GLU A N 1
ATOM 825 C CA . GLU A 1 98 ? -0.429 11.280 -19.265 1.00 84.12 98 GLU A CA 1
ATOM 826 C C . GLU A 1 98 ? 0.928 11.330 -19.987 1.00 84.12 98 GLU A C 1
ATOM 828 O O . GLU A 1 98 ? 1.027 11.003 -21.165 1.00 84.12 98 GLU A O 1
ATOM 833 N N . ASP A 1 99 ? 1.987 11.671 -19.252 1.00 83.62 99 ASP A N 1
ATOM 834 C CA . ASP A 1 99 ? 3.385 11.669 -19.690 1.00 83.62 99 ASP A CA 1
ATOM 835 C C . ASP A 1 99 ? 4.028 10.267 -19.693 1.00 83.62 99 ASP A C 1
ATOM 837 O O . ASP A 1 99 ? 5.222 10.125 -19.955 1.00 83.62 99 ASP A O 1
ATOM 841 N N . GLY A 1 100 ? 3.264 9.221 -19.363 1.00 83.94 100 GLY A N 1
ATOM 842 C CA . GLY A 1 100 ? 3.760 7.854 -19.208 1.00 83.94 100 GLY A CA 1
ATOM 843 C C . GLY A 1 100 ? 4.511 7.605 -17.896 1.00 83.94 100 GLY A C 1
ATOM 844 O O . GLY A 1 100 ? 5.002 6.491 -17.682 1.00 83.94 100 GLY A O 1
ATOM 845 N N . SER A 1 101 ? 4.592 8.595 -16.997 1.00 84.19 101 SER A N 1
ATOM 846 C CA . SER A 1 101 ? 5.191 8.410 -15.674 1.00 84.19 101 SER A CA 1
ATOM 847 C C . SER A 1 101 ? 4.396 7.395 -14.855 1.00 84.19 101 SER A C 1
ATOM 849 O O . SER A 1 101 ? 3.170 7.313 -14.938 1.00 84.19 101 SER A O 1
ATOM 851 N N . ARG A 1 102 ? 5.094 6.598 -14.043 1.00 86.31 102 ARG A N 1
ATOM 852 C CA . ARG A 1 102 ? 4.482 5.553 -13.214 1.00 86.31 102 ARG A CA 1
ATOM 853 C C . ARG A 1 102 ? 4.622 5.893 -11.741 1.00 86.31 102 ARG A C 1
ATOM 855 O O . ARG A 1 102 ? 5.696 6.283 -11.284 1.00 86.31 102 ARG A O 1
ATOM 862 N N . ARG A 1 103 ? 3.537 5.698 -10.999 1.00 89.81 103 ARG A N 1
ATOM 863 C CA . ARG A 1 103 ? 3.510 5.705 -9.535 1.00 89.81 103 ARG A CA 1
ATOM 864 C C . ARG A 1 103 ? 2.927 4.400 -9.042 1.00 89.81 103 ARG A C 1
ATOM 866 O O . ARG A 1 103 ? 2.004 3.862 -9.647 1.00 89.81 103 ARG A O 1
ATOM 873 N N . PHE A 1 104 ? 3.456 3.923 -7.933 1.00 92.00 104 PHE A N 1
ATOM 874 C CA . PHE A 1 104 ? 3.078 2.669 -7.312 1.00 92.00 104 PHE A CA 1
ATOM 875 C C . PHE A 1 104 ? 2.360 2.975 -6.004 1.00 92.00 104 PHE A C 1
ATOM 877 O O . PHE A 1 104 ? 2.884 3.723 -5.178 1.00 92.00 104 PHE A O 1
ATOM 884 N N . GLY A 1 105 ? 1.165 2.420 -5.836 1.00 95.12 105 GLY A N 1
ATOM 885 C CA . GLY A 1 105 ? 0.440 2.420 -4.575 1.00 95.12 105 GLY A CA 1
ATOM 886 C C . GLY A 1 105 ? 0.596 1.072 -3.895 1.00 95.12 105 GLY A C 1
ATOM 887 O O . GLY A 1 105 ? 0.060 0.083 -4.382 1.00 95.12 105 GLY A O 1
ATOM 888 N N . TYR A 1 106 ? 1.315 1.028 -2.779 1.00 96.12 106 TYR A N 1
ATOM 889 C CA . TYR A 1 106 ? 1.505 -0.174 -1.967 1.00 96.12 106 TYR A CA 1
ATOM 890 C C . TYR A 1 106 ? 0.506 -0.159 -0.825 1.00 96.12 106 TYR A C 1
ATOM 892 O O . TYR A 1 106 ? 0.482 0.796 -0.051 1.00 96.12 106 TYR A O 1
ATOM 900 N N . CYS A 1 107 ? -0.319 -1.193 -0.727 1.00 97.19 107 CYS A N 1
ATOM 901 C CA . CYS A 1 107 ? -1.475 -1.219 0.154 1.00 97.19 107 CYS A CA 1
ATOM 902 C C . CYS A 1 107 ? -1.369 -2.337 1.184 1.00 97.19 107 CYS A C 1
ATOM 904 O O . CYS A 1 107 ? -1.045 -3.472 0.842 1.00 97.19 107 CYS A O 1
ATOM 906 N N . ARG A 1 108 ? -1.742 -2.025 2.426 1.00 97.88 108 ARG A N 1
ATOM 907 C CA . ARG A 1 108 ? -2.093 -2.997 3.464 1.00 97.88 108 ARG A CA 1
ATOM 908 C C . ARG A 1 108 ? -3.539 -2.777 3.868 1.00 97.88 108 ARG A C 1
ATOM 910 O O . ARG A 1 108 ? -3.865 -1.767 4.494 1.00 97.88 108 ARG A O 1
ATOM 917 N N . ARG A 1 109 ? -4.407 -3.716 3.501 1.00 97.50 109 ARG A N 1
ATOM 918 C CA . ARG A 1 109 ? -5.800 -3.765 3.947 1.00 97.50 109 ARG A CA 1
ATOM 919 C C . ARG A 1 109 ? -5.866 -4.555 5.243 1.00 97.50 109 ARG A C 1
ATOM 921 O O . ARG A 1 109 ? -5.437 -5.703 5.273 1.00 97.50 109 ARG A O 1
ATOM 928 N N . LEU A 1 110 ? -6.404 -3.961 6.299 1.00 96.12 110 LEU A N 1
ATOM 929 C CA . LEU A 1 110 ? -6.512 -4.592 7.615 1.00 96.12 110 LEU A CA 1
ATOM 930 C C . LEU A 1 110 ? -7.823 -4.217 8.300 1.00 96.12 110 LEU A C 1
ATOM 932 O O . LEU A 1 110 ? -8.448 -3.212 7.964 1.00 96.12 110 LEU A O 1
ATOM 936 N N . LEU A 1 111 ? -8.243 -5.016 9.280 1.00 95.38 111 LEU A N 1
ATOM 937 C CA . LEU A 1 111 ? -9.403 -4.692 10.106 1.00 95.38 111 LEU A CA 1
ATOM 938 C C . LEU A 1 111 ? -8.958 -3.868 11.322 1.00 95.38 111 LEU A C 1
ATOM 940 O O . LEU A 1 111 ? -8.102 -4.326 12.082 1.00 95.38 111 LEU A O 1
ATOM 944 N N . PRO A 1 112 ? -9.518 -2.669 11.550 1.00 93.00 112 PRO A N 1
ATOM 945 C CA . PRO A 1 112 ? -9.135 -1.842 12.686 1.00 93.00 112 PRO A CA 1
ATOM 946 C C . PRO A 1 112 ? -9.499 -2.512 14.018 1.00 93.00 112 PRO A C 1
ATOM 948 O O . PRO A 1 112 ? -10.556 -3.132 14.137 1.00 93.00 112 PRO A O 1
ATOM 951 N N . SER A 1 113 ? -8.667 -2.337 15.052 1.00 89.31 113 SER A N 1
ATOM 952 C CA . SER A 1 113 ? -8.934 -2.824 16.420 1.00 89.31 113 SER A CA 1
ATOM 953 C C . SER A 1 113 ? -10.287 -2.336 16.962 1.00 89.31 113 SER A C 1
ATOM 955 O O . SER A 1 113 ? -10.716 -1.223 16.667 1.00 89.31 113 SER A O 1
ATOM 957 N N . GLY A 1 114 ? -10.969 -3.160 17.761 1.00 87.56 114 GLY A N 1
ATOM 958 C CA . GLY A 1 114 ? -12.347 -2.914 18.199 1.00 87.56 114 GLY A CA 1
ATOM 959 C C . GLY A 1 114 ? -13.124 -4.206 18.478 1.00 87.56 114 GLY A C 1
ATOM 960 O O . GLY A 1 114 ? -12.566 -5.301 18.415 1.00 87.56 114 GLY A O 1
ATOM 961 N N . LYS A 1 115 ? -14.416 -4.078 18.798 1.00 86.81 115 LYS A N 1
ATOM 962 C CA . LYS A 1 115 ? -15.323 -5.211 19.050 1.00 86.81 115 LYS A CA 1
ATOM 963 C C . LYS A 1 115 ? -16.411 -5.271 17.976 1.00 86.81 115 LYS A C 1
ATOM 965 O O . LYS A 1 115 ? -16.912 -4.231 17.560 1.00 86.81 115 LYS A O 1
ATOM 970 N N . GLY A 1 116 ? -16.798 -6.485 17.591 1.00 92.25 116 GLY A N 1
ATOM 971 C CA . GLY A 1 116 ? -17.896 -6.740 16.655 1.00 92.25 116 GLY A CA 1
ATOM 972 C C . GLY A 1 116 ? -17.567 -6.479 15.176 1.00 92.25 116 GLY A C 1
ATOM 973 O O . GLY A 1 116 ? -16.399 -6.260 14.828 1.00 92.25 116 GLY A O 1
ATOM 974 N N . PRO A 1 117 ? -18.594 -6.522 14.306 1.00 94.19 117 PRO A N 1
ATOM 975 C CA . PRO A 1 117 ? -18.442 -6.314 12.870 1.00 94.19 117 PRO A CA 1
ATOM 976 C C . PRO A 1 117 ? -17.957 -4.901 12.535 1.00 94.19 117 PRO A C 1
ATOM 978 O O . PRO A 1 117 ? -18.556 -3.908 12.950 1.00 94.19 117 PRO A O 1
ATOM 981 N N . ARG A 1 118 ? -16.874 -4.807 11.763 1.00 94.62 118 ARG A N 1
ATOM 982 C CA . ARG A 1 118 ? -16.222 -3.557 11.349 1.00 94.62 118 ARG A CA 1
ATOM 983 C C . ARG A 1 118 ? -15.884 -3.614 9.867 1.00 94.62 118 ARG A C 1
ATOM 985 O O . ARG A 1 118 ? -15.818 -4.685 9.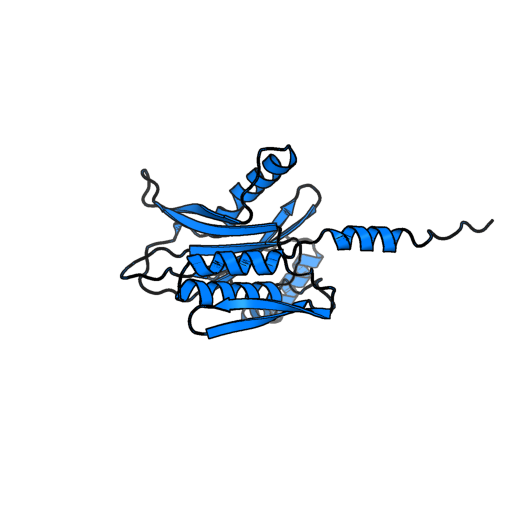272 1.00 94.62 118 ARG A O 1
ATOM 992 N N . LEU A 1 119 ? -15.668 -2.452 9.270 1.00 95.31 119 LEU A N 1
ATOM 993 C CA . LEU A 1 119 ? -15.143 -2.366 7.913 1.00 95.31 119 LEU A CA 1
ATOM 994 C C . LEU A 1 119 ? -13.616 -2.292 7.968 1.00 95.31 119 LEU A C 1
ATOM 996 O O . LEU A 1 119 ? -13.083 -1.696 8.908 1.00 95.31 119 LEU A O 1
ATOM 1000 N N . PRO A 1 120 ? -12.914 -2.882 6.992 1.00 96.19 120 PRO A N 1
ATOM 1001 C CA . PRO A 1 120 ? -11.472 -2.737 6.890 1.00 96.19 120 PRO A CA 1
ATOM 1002 C C . PRO A 1 120 ? -11.065 -1.300 6.536 1.00 96.19 120 PRO A C 1
ATOM 1004 O O . PRO A 1 120 ? -11.839 -0.516 5.979 1.00 96.19 120 PRO A O 1
ATOM 1007 N N . GLU A 1 121 ? -9.805 -0.995 6.814 1.00 97.12 121 GLU A N 1
ATOM 1008 C CA . GLU A 1 121 ? -9.102 0.208 6.381 1.00 97.12 121 GLU A CA 1
ATOM 1009 C C . GLU A 1 121 ? -7.923 -0.201 5.497 1.00 97.12 121 GLU A C 1
ATOM 1011 O O . GLU A 1 121 ? -7.356 -1.285 5.659 1.00 97.12 121 GLU A O 1
ATOM 1016 N N . VAL A 1 122 ? -7.544 0.663 4.559 1.00 98.19 122 VAL A N 1
ATOM 1017 C CA . VAL A 1 122 ? -6.367 0.463 3.710 1.00 98.19 122 VAL A CA 1
ATOM 1018 C C . VAL A 1 122 ? -5.343 1.539 4.014 1.00 98.19 122 VAL A C 1
ATOM 1020 O O . VAL A 1 122 ? -5.615 2.728 3.869 1.00 98.19 122 VAL A O 1
ATOM 1023 N N . TYR A 1 123 ? -4.152 1.100 4.400 1.00 98.19 123 TYR A N 1
ATOM 1024 C CA . TYR A 1 123 ? -2.963 1.926 4.542 1.00 98.19 123 TYR A CA 1
ATOM 1025 C C . TYR A 1 123 ? -2.188 1.868 3.232 1.00 98.19 123 TYR A C 1
ATOM 1027 O O . TYR A 1 123 ? -1.743 0.791 2.837 1.00 98.19 123 TYR A O 1
ATOM 1035 N N . CYS A 1 124 ? -2.058 2.999 2.542 1.00 97.81 124 CYS A N 1
ATOM 1036 C CA . CYS A 1 124 ? -1.472 3.058 1.210 1.00 97.81 124 CYS A CA 1
ATOM 1037 C C . CYS A 1 124 ? -0.289 4.030 1.154 1.00 97.81 124 CYS A C 1
ATOM 1039 O O . CYS A 1 124 ? -0.420 5.197 1.523 1.00 97.81 124 CYS A O 1
ATOM 1041 N N . VAL A 1 125 ? 0.856 3.550 0.666 1.00 96.81 125 VAL A N 1
ATOM 1042 C CA . VAL A 1 125 ? 2.046 4.355 0.364 1.00 96.81 125 VAL A CA 1
ATOM 1043 C C . VAL A 1 125 ? 2.130 4.562 -1.146 1.00 96.81 125 VAL A C 1
ATOM 1045 O O . VAL A 1 125 ? 2.182 3.592 -1.896 1.00 96.81 125 VAL A O 1
ATOM 1048 N N . ILE A 1 126 ? 2.180 5.815 -1.591 1.00 93.81 126 ILE A N 1
ATOM 1049 C CA . ILE A 1 126 ? 2.362 6.200 -2.992 1.00 93.81 126 ILE A CA 1
ATOM 1050 C C . ILE A 1 126 ? 3.818 6.588 -3.212 1.00 93.81 126 ILE A C 1
ATOM 1052 O O . ILE A 1 126 ? 4.300 7.542 -2.605 1.00 93.81 126 ILE A O 1
ATOM 1056 N N . SER A 1 127 ? 4.513 5.889 -4.104 1.00 91.50 127 SER A N 1
ATOM 1057 C CA . SER A 1 127 ? 5.907 6.187 -4.435 1.00 91.50 127 SER A CA 1
ATOM 1058 C C . SER A 1 127 ? 6.184 6.089 -5.932 1.00 91.50 127 SER A C 1
ATOM 1060 O O . SER A 1 127 ? 5.543 5.336 -6.664 1.00 91.50 127 SER A O 1
ATOM 1062 N N . ARG A 1 128 ? 7.204 6.821 -6.387 1.00 87.31 128 ARG A N 1
ATOM 1063 C CA . ARG A 1 128 ? 7.819 6.635 -7.712 1.00 87.31 128 ARG A CA 1
ATOM 1064 C C . ARG A 1 128 ? 8.776 5.438 -7.749 1.00 87.31 128 ARG A C 1
ATOM 1066 O O . ARG A 1 128 ? 9.190 5.014 -8.825 1.00 87.31 128 ARG A O 1
ATOM 1073 N N . LEU A 1 129 ? 9.164 4.908 -6.588 1.00 86.62 129 LEU A N 1
ATOM 1074 C CA . LEU A 1 129 ? 10.052 3.757 -6.476 1.00 86.62 129 LEU A CA 1
ATOM 1075 C C . LEU A 1 129 ? 9.252 2.454 -6.613 1.00 86.62 129 LEU A C 1
ATOM 1077 O O . LEU A 1 129 ? 8.401 2.152 -5.779 1.00 86.62 129 LEU A O 1
ATOM 1081 N N . GLY A 1 130 ? 9.567 1.669 -7.644 1.00 87.56 130 GLY A N 1
ATOM 1082 C CA . GLY A 1 130 ? 9.111 0.286 -7.807 1.00 87.56 130 GLY A CA 1
ATOM 1083 C C . GLY A 1 130 ? 9.943 -0.665 -6.943 1.00 87.56 130 GLY A C 1
ATOM 1084 O O . GLY A 1 130 ? 11.025 -1.060 -7.366 1.00 87.56 130 GLY A O 1
ATOM 1085 N N . CYS A 1 131 ? 9.499 -0.983 -5.728 1.00 87.56 131 CYS A N 1
ATOM 1086 C CA . CYS A 1 131 ? 10.207 -1.877 -4.809 1.00 87.56 131 CYS A CA 1
ATOM 1087 C C . CYS A 1 131 ? 9.232 -2.471 -3.783 1.00 87.56 131 CYS A C 1
ATOM 1089 O O . CYS A 1 131 ? 9.099 -1.957 -2.670 1.00 87.56 131 CYS A O 1
ATOM 1091 N N . PHE A 1 132 ? 8.515 -3.523 -4.181 1.00 86.00 132 PHE A N 1
ATOM 1092 C CA . PHE A 1 132 ? 7.437 -4.099 -3.381 1.00 86.00 132 PHE A CA 1
ATOM 1093 C C . PHE A 1 132 ? 7.929 -4.585 -2.021 1.00 86.00 132 PHE A C 1
ATOM 1095 O O . PHE A 1 132 ? 7.335 -4.218 -1.015 1.00 86.00 132 PHE A O 1
ATOM 1102 N N . ASP A 1 133 ? 9.054 -5.296 -1.964 1.00 86.38 133 ASP A N 1
ATOM 1103 C CA . ASP A 1 133 ? 9.595 -5.835 -0.711 1.00 86.38 133 ASP A CA 1
ATOM 1104 C C . ASP A 1 133 ? 9.910 -4.744 0.320 1.00 86.38 133 ASP A C 1
ATOM 1106 O O . ASP A 1 133 ? 9.584 -4.872 1.505 1.00 86.38 133 ASP A O 1
ATOM 1110 N N . LEU A 1 134 ? 10.498 -3.628 -0.129 1.00 90.81 134 LEU A N 1
ATOM 1111 C CA . LEU A 1 134 ? 10.807 -2.491 0.736 1.00 90.81 134 LEU A CA 1
ATOM 1112 C C . LEU A 1 134 ? 9.528 -1.893 1.327 1.00 90.81 134 LEU A C 1
ATOM 1114 O O . LEU A 1 134 ? 9.465 -1.658 2.535 1.00 90.81 134 LEU A O 1
ATOM 1118 N N . PHE A 1 135 ? 8.508 -1.655 0.498 1.00 93.44 135 PHE A N 1
ATOM 1119 C CA . PHE A 1 135 ? 7.251 -1.071 0.969 1.00 93.44 135 PHE A CA 1
ATOM 1120 C C . PHE A 1 135 ? 6.377 -2.068 1.727 1.00 93.44 135 PHE A C 1
ATOM 1122 O O . PHE A 1 135 ? 5.698 -1.660 2.663 1.00 93.44 135 PHE A O 1
ATOM 1129 N N . SER A 1 136 ? 6.440 -3.362 1.413 1.00 92.31 136 SER A 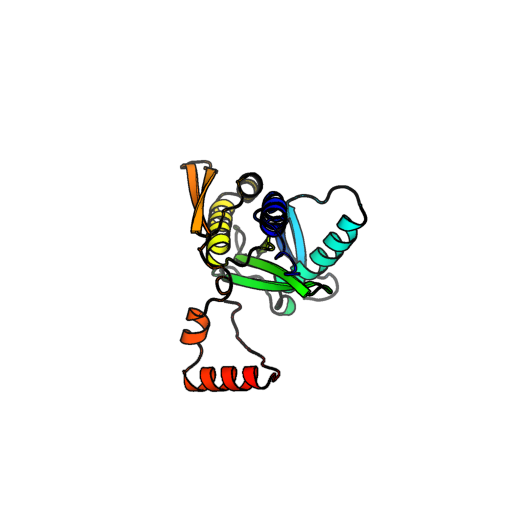N 1
ATOM 1130 C CA . SER A 1 136 ? 5.786 -4.414 2.192 1.00 92.31 136 SER A CA 1
ATOM 1131 C C . SER A 1 136 ? 6.347 -4.442 3.611 1.00 92.31 136 SER A C 1
ATOM 1133 O O . SER A 1 136 ? 5.575 -4.416 4.565 1.00 92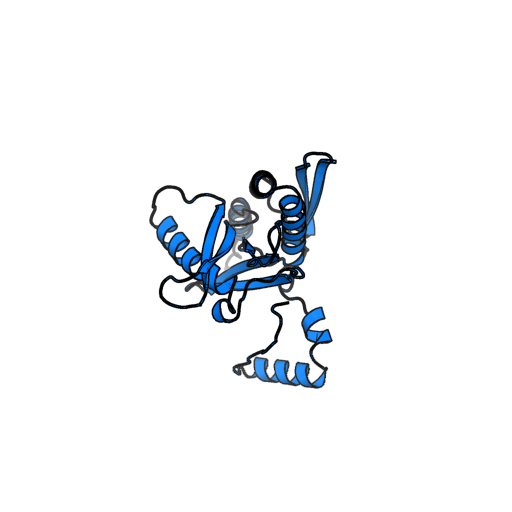.31 136 SER A O 1
ATOM 1135 N N . LYS A 1 137 ? 7.676 -4.360 3.767 1.00 93.62 137 LYS A N 1
ATOM 1136 C CA . LYS A 1 137 ? 8.320 -4.270 5.086 1.00 93.62 137 LYS A CA 1
ATOM 1137 C C . LYS A 1 137 ? 7.944 -2.995 5.848 1.00 93.62 137 LYS A C 1
ATOM 1139 O O . LYS A 1 137 ? 7.771 -3.029 7.064 1.00 93.62 137 LYS A O 1
ATOM 1144 N N . ILE A 1 138 ? 7.802 -1.865 5.150 1.00 95.50 138 ILE A N 1
ATOM 1145 C CA . ILE A 1 138 ? 7.270 -0.630 5.752 1.00 95.50 138 ILE A CA 1
ATOM 1146 C C . ILE A 1 138 ? 5.832 -0.846 6.233 1.00 95.50 138 ILE A C 1
ATOM 1148 O O . ILE A 1 138 ? 5.492 -0.449 7.344 1.00 95.50 138 ILE A O 1
ATOM 1152 N N . LEU A 1 139 ? 4.989 -1.479 5.420 1.00 96.88 139 LEU A N 1
ATOM 1153 C CA . LEU A 1 139 ? 3.586 -1.726 5.741 1.00 96.88 139 LEU A CA 1
ATOM 1154 C C . LEU A 1 139 ? 3.399 -2.749 6.872 1.00 96.88 139 LEU A C 1
ATOM 1156 O O . LEU A 1 139 ? 2.479 -2.578 7.669 1.00 96.88 139 LEU A O 1
ATOM 1160 N N . ASP A 1 140 ? 4.288 -3.737 7.007 1.00 95.69 140 ASP A N 1
ATOM 1161 C CA . ASP A 1 140 ? 4.336 -4.634 8.172 1.00 95.69 140 ASP A CA 1
ATOM 1162 C C . ASP A 1 140 ? 4.532 -3.847 9.467 1.00 95.69 140 ASP A C 1
ATOM 1164 O O . ASP A 1 140 ? 3.840 -4.064 10.464 1.00 95.69 140 ASP A O 1
ATOM 1168 N N . GLU A 1 141 ? 5.434 -2.868 9.439 1.00 95.50 141 GLU A N 1
ATOM 1169 C CA . GLU A 1 141 ? 5.674 -1.996 10.579 1.00 95.50 141 GLU A CA 1
ATOM 1170 C C . GLU A 1 141 ? 4.497 -1.044 10.845 1.00 95.50 141 GLU A C 1
ATOM 1172 O O . GLU A 1 141 ? 4.155 -0.787 12.005 1.00 95.50 141 GLU A O 1
ATOM 1177 N N . VAL A 1 142 ? 3.837 -0.543 9.793 1.00 96.25 142 VAL A N 1
ATOM 1178 C CA . VAL A 1 142 ? 2.601 0.246 9.926 1.00 96.25 142 VAL A CA 1
ATOM 1179 C C . VAL A 1 142 ? 1.514 -0.573 10.619 1.00 96.25 142 VAL A C 1
ATOM 1181 O O . VAL A 1 142 ? 0.915 -0.082 11.577 1.00 96.25 142 VAL A O 1
ATOM 1184 N N . GLU A 1 143 ? 1.272 -1.811 10.184 1.00 96.12 143 GLU A N 1
ATOM 1185 C CA . GLU A 1 143 ? 0.282 -2.706 10.792 1.00 96.12 143 GLU A CA 1
ATOM 1186 C C . GLU A 1 143 ? 0.624 -3.009 12.255 1.00 96.12 143 GLU A C 1
ATOM 1188 O O . GLU A 1 143 ? -0.230 -2.858 13.134 1.00 96.12 143 GLU A O 1
ATOM 1193 N N . ARG A 1 144 ? 1.891 -3.329 12.546 1.00 93.94 144 ARG A N 1
ATOM 1194 C CA . ARG A 1 144 ? 2.371 -3.579 13.911 1.00 93.94 144 ARG A CA 1
ATOM 1195 C C . ARG A 1 144 ? 2.116 -2.386 14.836 1.00 93.94 144 ARG A C 1
ATOM 1197 O O . ARG A 1 144 ? 1.563 -2.546 15.925 1.00 93.94 144 ARG A O 1
ATOM 1204 N N . ARG A 1 145 ? 2.463 -1.170 14.397 1.00 94.06 145 ARG A N 1
ATOM 1205 C CA . ARG A 1 145 ? 2.227 0.075 15.154 1.00 94.06 145 ARG A CA 1
ATOM 1206 C C . ARG A 1 145 ? 0.745 0.365 15.320 1.00 94.06 145 ARG A C 1
ATOM 1208 O O . ARG A 1 145 ? 0.311 0.746 16.408 1.00 94.06 145 ARG A O 1
ATOM 1215 N N . ARG A 1 146 ? -0.038 0.154 14.262 1.00 93.69 146 ARG A N 1
ATOM 1216 C CA . ARG A 1 146 ? -1.491 0.332 14.267 1.00 93.69 146 ARG A CA 1
ATOM 1217 C C . ARG A 1 146 ? -2.191 -0.621 15.237 1.00 93.69 146 ARG A C 1
ATOM 1219 O O . ARG A 1 146 ? -3.211 -0.228 15.811 1.00 93.69 146 ARG A O 1
ATOM 1226 N N . GLY A 1 147 ? -1.647 -1.821 15.441 1.00 91.94 147 GLY A N 1
ATOM 1227 C CA . GLY A 1 147 ? -2.112 -2.776 16.448 1.00 91.94 147 GLY A CA 1
ATOM 1228 C C . GLY A 1 147 ? -2.030 -2.236 17.879 1.00 91.94 147 GLY A C 1
ATOM 1229 O O . GLY A 1 147 ? -2.894 -2.548 18.694 1.00 91.94 147 GLY A O 1
ATOM 1230 N N . ILE A 1 148 ? -1.053 -1.366 18.162 1.00 92.25 148 ILE A N 1
ATOM 1231 C CA . ILE A 1 148 ? -0.892 -0.692 19.460 1.00 92.25 148 ILE A CA 1
ATOM 1232 C C . ILE A 1 148 ? -1.730 0.592 19.507 1.00 92.25 148 ILE A C 1
ATOM 1234 O O . ILE A 1 148 ? -2.562 0.768 20.395 1.00 92.25 148 ILE A O 1
ATOM 1238 N N . SER A 1 149 ? -1.513 1.511 18.562 1.00 91.88 149 SER A N 1
ATOM 1239 C CA . SER A 1 149 ? -2.279 2.756 18.444 1.00 91.88 149 SER A CA 1
ATOM 1240 C C . SER A 1 149 ? -2.087 3.397 17.072 1.00 91.88 149 SER A C 1
ATOM 1242 O O . SER A 1 149 ? -0.965 3.545 16.588 1.00 91.88 149 SER A O 1
ATOM 1244 N N . ALA A 1 150 ? -3.179 3.880 16.472 1.00 91.69 150 ALA A N 1
ATOM 1245 C CA . ALA A 1 150 ? -3.130 4.613 15.205 1.00 91.69 150 ALA A CA 1
ATOM 1246 C C . ALA A 1 150 ? -2.220 5.858 15.268 1.00 91.69 150 ALA A C 1
ATOM 1248 O O . ALA A 1 150 ? -1.602 6.221 14.269 1.00 91.69 150 ALA A O 1
ATOM 1249 N N . ALA A 1 151 ? -2.070 6.474 16.446 1.00 92.00 151 ALA A N 1
ATOM 1250 C CA . ALA A 1 151 ? -1.220 7.649 16.636 1.00 92.00 151 ALA A CA 1
ATOM 1251 C C . ALA A 1 151 ? 0.282 7.360 16.444 1.00 92.00 151 ALA A C 1
ATOM 1253 O O . ALA A 1 151 ? 1.045 8.281 16.166 1.00 92.00 151 ALA A O 1
ATOM 1254 N N . LEU A 1 152 ? 0.712 6.096 16.557 1.00 93.44 152 LEU A N 1
ATOM 1255 C CA . LEU A 1 152 ? 2.119 5.697 16.408 1.00 93.44 152 LEU A CA 1
ATOM 1256 C C . LEU A 1 152 ? 2.565 5.553 14.953 1.00 93.44 152 LEU A C 1
ATOM 1258 O O . LEU A 1 152 ? 3.766 5.529 14.680 1.00 93.44 152 LEU A O 1
ATOM 1262 N N . VAL A 1 153 ? 1.615 5.477 14.021 1.00 94.69 153 VAL A N 1
ATOM 1263 C CA . VAL A 1 153 ? 1.902 5.377 12.588 1.00 94.69 153 VAL A CA 1
ATOM 1264 C C . VAL A 1 153 ? 2.501 6.686 12.072 1.00 94.69 153 VAL A C 1
ATOM 1266 O O . VAL A 1 153 ? 3.461 6.668 11.308 1.00 94.69 153 VAL A O 1
ATOM 1269 N N . TYR A 1 154 ? 1.995 7.833 12.530 1.00 93.00 154 TYR A N 1
ATOM 1270 C CA . TYR A 1 154 ? 2.448 9.132 12.036 1.00 93.00 154 TYR A CA 1
ATOM 1271 C C . TYR A 1 154 ? 3.934 9.430 12.306 1.00 93.00 154 TYR A C 1
ATOM 1273 O O . TYR A 1 154 ? 4.644 9.734 11.345 1.00 93.00 154 TYR A O 1
ATOM 1281 N N . PRO A 1 155 ? 4.446 9.319 13.552 1.00 93.19 155 PRO A N 1
ATOM 1282 C CA . PRO A 1 155 ? 5.870 9.512 13.819 1.00 93.19 155 PRO A CA 1
ATOM 1283 C C . PRO A 1 155 ? 6.754 8.599 12.969 1.00 93.19 155 PRO A C 1
ATOM 1285 O O . PRO A 1 155 ? 7.792 9.037 12.489 1.00 93.19 155 PRO A O 1
ATOM 1288 N N . PHE A 1 156 ? 6.317 7.359 12.730 1.00 94.44 156 PHE A N 1
ATOM 1289 C CA . PHE A 1 156 ? 7.042 6.422 11.880 1.00 94.44 156 PHE A CA 1
ATOM 1290 C C . PHE A 1 156 ? 7.109 6.884 10.420 1.00 94.44 156 PHE A C 1
ATOM 1292 O O . PHE A 1 156 ? 8.201 6.966 9.860 1.00 94.44 156 PHE A O 1
ATOM 1299 N N . MET A 1 157 ? 5.970 7.250 9.821 1.00 94.81 157 MET A N 1
ATOM 1300 C CA . MET A 1 157 ? 5.941 7.750 8.441 1.00 94.81 157 M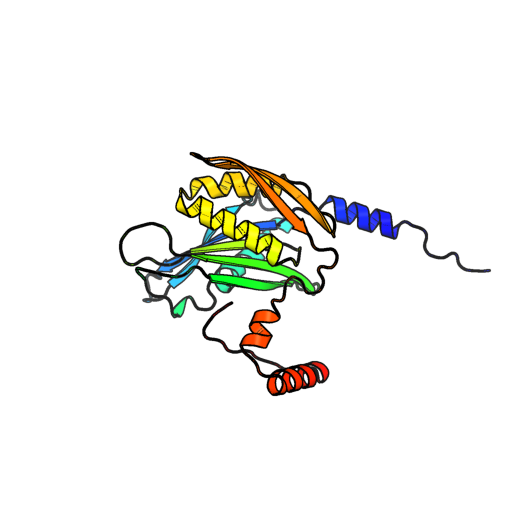ET A CA 1
ATOM 1301 C C . MET A 1 157 ? 6.756 9.037 8.279 1.00 94.81 157 MET A C 1
ATOM 1303 O O . MET A 1 157 ? 7.424 9.211 7.262 1.00 94.81 157 MET A O 1
ATOM 1307 N N . ARG A 1 158 ? 6.759 9.910 9.296 1.00 92.50 158 ARG A N 1
ATOM 1308 C CA . ARG A 1 158 ? 7.616 11.100 9.318 1.00 92.50 158 ARG A CA 1
ATOM 1309 C C . ARG A 1 158 ? 9.102 10.721 9.310 1.00 92.50 158 ARG A C 1
ATOM 1311 O O . ARG A 1 158 ? 9.830 11.207 8.454 1.00 92.50 158 ARG A O 1
ATOM 1318 N N . SER A 1 159 ? 9.538 9.810 10.184 1.00 91.88 159 SER A N 1
ATOM 1319 C CA . SER A 1 159 ? 10.934 9.347 10.207 1.00 91.88 159 SER A CA 1
ATOM 1320 C C . SER A 1 159 ? 11.369 8.694 8.891 1.00 91.88 159 SER A C 1
ATOM 1322 O O . SER A 1 159 ? 12.523 8.838 8.496 1.00 91.88 159 SER A O 1
ATOM 1324 N N . LEU A 1 160 ? 10.469 7.991 8.195 1.00 92.69 160 LEU A N 1
ATOM 1325 C CA . LEU A 1 160 ? 10.746 7.433 6.866 1.00 92.69 160 LEU A CA 1
ATOM 1326 C C . LEU A 1 160 ? 10.953 8.515 5.804 1.00 92.69 160 LEU A C 1
ATOM 1328 O O . LEU A 1 160 ? 11.845 8.377 4.973 1.00 92.69 160 LEU A O 1
ATOM 1332 N N . MET A 1 161 ? 10.140 9.570 5.827 1.00 89.06 161 MET A N 1
ATOM 1333 C CA . MET A 1 161 ? 10.247 10.693 4.891 1.00 89.06 161 MET A CA 1
ATOM 1334 C C . MET A 1 161 ? 11.518 11.520 5.126 1.00 89.06 161 MET A C 1
ATOM 1336 O O . MET A 1 161 ? 12.146 11.959 4.173 1.00 89.06 161 MET A O 1
ATOM 1340 N N . GLU A 1 162 ? 11.933 11.671 6.386 1.00 87.81 162 GLU A N 1
ATOM 1341 C CA . GLU A 1 162 ? 13.185 12.341 6.774 1.00 87.81 162 GLU A CA 1
ATOM 1342 C C . GLU A 1 162 ? 14.436 11.465 6.558 1.00 87.81 162 GLU A C 1
ATOM 1344 O O . GLU A 1 162 ? 15.566 11.950 6.642 1.00 87.81 162 GLU A O 1
ATOM 1349 N N . SER A 1 163 ? 14.261 10.164 6.307 1.00 87.31 163 SER A N 1
ATOM 1350 C CA . SER A 1 163 ? 15.376 9.243 6.085 1.00 87.31 163 SER A CA 1
ATOM 1351 C C . SER A 1 163 ? 15.987 9.425 4.694 1.00 87.31 163 SER A C 1
ATOM 1353 O O . SER A 1 163 ? 15.274 9.717 3.734 1.00 87.31 163 SER A O 1
ATOM 1355 N N . PRO A 1 164 ? 17.304 9.195 4.540 1.00 83.75 164 PRO A N 1
ATOM 1356 C CA . PRO A 1 164 ? 17.949 9.305 3.241 1.00 83.75 164 PRO A CA 1
ATOM 1357 C C . PRO A 1 164 ? 17.355 8.297 2.257 1.00 83.75 164 PRO A C 1
ATOM 1359 O O . PRO A 1 164 ? 17.084 7.146 2.607 1.00 83.75 164 PRO A O 1
ATOM 1362 N N . PHE A 1 165 ? 17.218 8.709 1.001 1.00 83.19 165 PHE A N 1
ATOM 1363 C CA . PHE A 1 165 ? 16.798 7.810 -0.061 1.00 83.19 165 PHE A CA 1
ATOM 1364 C C . PHE A 1 165 ? 17.844 6.707 -0.286 1.00 83.19 165 PHE A C 1
ATOM 1366 O O . PHE A 1 165 ? 19.023 7.011 -0.503 1.00 83.19 165 PHE A O 1
ATOM 1373 N N . PRO A 1 166 ? 17.464 5.418 -0.257 1.00 82.88 166 PRO A N 1
ATOM 1374 C CA . PRO A 1 166 ? 18.420 4.342 -0.453 1.00 82.88 166 PRO A CA 1
ATOM 1375 C C . PRO A 1 166 ? 18.889 4.306 -1.914 1.00 82.88 166 PRO A C 1
ATOM 1377 O O . PRO A 1 166 ? 18.097 4.142 -2.852 1.00 82.88 166 PRO A O 1
ATOM 1380 N N . ALA A 1 167 ? 20.202 4.399 -2.122 1.00 84.06 167 ALA A N 1
ATOM 1381 C CA . ALA A 1 167 ? 20.801 4.069 -3.413 1.00 84.06 167 ALA A CA 1
ATOM 1382 C C . ALA A 1 167 ? 20.598 2.568 -3.733 1.00 84.06 167 ALA A C 1
ATOM 1384 O O . ALA A 1 167 ? 20.424 1.762 -2.812 1.00 84.06 167 ALA A O 1
ATOM 1385 N N . PRO A 1 168 ? 20.603 2.155 -5.013 1.00 84.00 168 PRO A N 1
ATOM 1386 C CA . PRO A 1 168 ? 20.454 0.753 -5.390 1.00 84.00 168 PRO A CA 1
ATOM 1387 C C . PRO A 1 168 ? 21.483 -0.134 -4.685 1.00 84.00 168 PRO A C 1
ATOM 1389 O O . PRO A 1 168 ? 22.655 0.223 -4.556 1.00 84.00 168 PRO A O 1
ATOM 1392 N N . GLY A 1 169 ? 21.028 -1.276 -4.176 1.00 84.81 169 GLY A N 1
ATOM 1393 C CA . GLY A 1 169 ? 21.842 -2.217 -3.407 1.00 84.81 169 GLY A CA 1
ATOM 1394 C C . GLY A 1 169 ? 22.189 -1.774 -1.981 1.00 84.81 169 GLY A C 1
ATOM 1395 O O . GLY A 1 169 ? 22.827 -2.547 -1.262 1.00 84.81 169 GLY A O 1
ATOM 1396 N N . LYS A 1 170 ? 21.802 -0.566 -1.549 1.00 87.12 170 LYS A N 1
ATOM 1397 C CA . LYS A 1 170 ? 22.107 -0.040 -0.211 1.00 87.12 170 LYS A CA 1
ATOM 1398 C C . LYS A 1 170 ? 20.964 -0.268 0.773 1.00 87.12 170 LYS A C 1
ATOM 1400 O O . LYS A 1 170 ? 19.793 -0.358 0.408 1.00 87.12 170 LYS A O 1
ATOM 1405 N N . THR A 1 171 ? 21.340 -0.310 2.047 1.00 89.38 171 THR A N 1
ATOM 1406 C CA . THR A 1 171 ? 20.426 -0.413 3.184 1.00 89.38 171 THR A CA 1
ATOM 1407 C C . THR A 1 171 ? 20.439 0.893 3.959 1.00 89.38 171 THR A C 1
ATOM 1409 O O . THR A 1 171 ? 21.511 1.392 4.304 1.00 89.38 171 THR A O 1
ATOM 1412 N N . ILE A 1 172 ? 19.259 1.426 4.258 1.00 90.19 172 ILE A N 1
ATOM 1413 C CA . ILE A 1 172 ? 19.081 2.549 5.179 1.00 90.19 172 ILE A CA 1
ATOM 1414 C C . ILE A 1 172 ? 18.601 2.028 6.531 1.00 90.19 172 ILE A C 1
ATOM 1416 O O . ILE A 1 172 ? 17.893 1.022 6.614 1.00 90.19 172 ILE A O 1
ATOM 1420 N N . LYS A 1 173 ? 19.015 2.712 7.596 1.00 90.81 173 LYS A N 1
ATOM 1421 C CA . LYS A 1 173 ? 18.647 2.393 8.974 1.00 90.81 173 LYS A CA 1
ATOM 1422 C C . LYS A 1 173 ? 17.756 3.498 9.505 1.00 90.81 173 LYS A C 1
ATOM 1424 O O . LYS A 1 173 ? 18.225 4.609 9.735 1.00 90.81 173 LYS A O 1
ATOM 1429 N N . VAL A 1 174 ? 16.486 3.181 9.704 1.00 90.50 174 VAL A N 1
ATOM 1430 C CA . VAL A 1 174 ? 15.487 4.128 10.192 1.00 90.50 174 VAL A CA 1
ATOM 1431 C C . VAL A 1 174 ? 15.357 3.922 11.691 1.00 90.50 174 VAL A C 1
ATOM 1433 O O . VAL A 1 174 ? 14.936 2.858 12.147 1.00 90.50 174 VAL A O 1
ATOM 1436 N N . LYS A 1 175 ? 15.771 4.927 12.464 1.00 88.25 175 LYS A N 1
ATOM 1437 C CA . LYS A 1 175 ? 15.588 4.932 13.917 1.00 88.25 175 LYS A CA 1
ATOM 1438 C C . LYS A 1 175 ? 14.151 5.314 14.215 1.00 88.25 175 LYS A C 1
ATOM 1440 O O . LYS A 1 175 ? 13.659 6.322 13.718 1.00 88.25 175 LYS A O 1
ATOM 1445 N N . THR A 1 176 ? 13.491 4.517 15.034 1.00 85.25 176 THR A N 1
ATOM 1446 C CA . THR A 1 176 ? 12.098 4.733 15.404 1.00 85.25 176 THR A CA 1
ATOM 1447 C C . THR A 1 176 ? 11.930 4.485 16.893 1.00 85.25 176 THR A C 1
ATOM 1449 O O . THR A 1 176 ? 12.717 3.768 17.505 1.00 85.25 176 THR A O 1
ATOM 1452 N N . PHE A 1 177 ? 10.898 5.074 17.480 1.00 84.88 177 PHE A N 1
ATOM 1453 C CA . PHE A 1 177 ? 10.523 4.804 18.860 1.00 84.88 177 PHE A CA 1
ATOM 1454 C C . PHE A 1 177 ? 9.181 4.081 18.888 1.00 84.88 177 PHE A C 1
ATOM 1456 O O . PHE A 1 177 ? 8.266 4.429 18.129 1.00 84.88 177 PHE A O 1
ATOM 1463 N N . LEU A 1 178 ? 9.061 3.091 19.766 1.00 86.56 178 LEU A N 1
ATOM 1464 C CA . LEU A 1 178 ? 7.806 2.421 20.060 1.00 86.56 178 LEU A CA 1
ATOM 1465 C C . LEU A 1 178 ? 7.596 2.349 21.581 1.00 86.56 178 LEU A C 1
ATOM 1467 O O . LEU A 1 178 ? 8.457 1.823 22.293 1.00 86.56 178 LEU A O 1
ATOM 1471 N N . PRO A 1 179 ? 6.457 2.836 22.105 1.00 84.25 179 PRO A N 1
ATOM 1472 C CA . PRO A 1 179 ? 6.144 2.702 23.523 1.00 84.25 179 PRO A CA 1
ATOM 1473 C C . PRO A 1 179 ? 6.195 1.239 23.977 1.00 84.25 179 PRO A C 1
ATOM 1475 O O . PRO A 1 179 ? 5.634 0.362 23.326 1.00 84.25 179 PRO A O 1
ATOM 1478 N N . GLY A 1 180 ? 6.877 0.979 25.093 1.00 82.56 180 GLY A N 1
ATOM 1479 C CA . GLY A 1 180 ? 7.059 -0.363 25.657 1.00 82.56 180 GLY A CA 1
ATOM 1480 C C . GLY A 1 180 ? 8.268 -1.136 25.113 1.00 82.56 180 GLY A C 1
ATOM 1481 O O . GLY A 1 180 ? 8.878 -1.871 25.879 1.00 82.56 180 GLY A O 1
ATOM 1482 N N . ALA A 1 181 ? 8.660 -0.935 23.849 1.00 82.50 181 ALA A N 1
ATOM 1483 C CA . ALA A 1 181 ? 9.843 -1.579 23.255 1.00 82.50 181 ALA A CA 1
ATOM 1484 C C . ALA A 1 181 ? 11.094 -0.676 23.241 1.00 82.50 181 ALA A C 1
ATOM 1486 O O . ALA A 1 181 ? 12.217 -1.172 23.221 1.00 82.50 181 ALA A O 1
ATOM 1487 N N . GLY A 1 182 ? 10.917 0.650 23.299 1.00 87.69 182 GLY A N 1
ATOM 1488 C CA . GLY A 1 182 ? 12.011 1.622 23.301 1.00 87.69 182 GLY A CA 1
ATOM 1489 C C . GLY A 1 182 ? 12.435 2.056 21.895 1.00 87.69 182 GLY A C 1
ATOM 1490 O O . GLY A 1 182 ? 11.608 2.170 20.990 1.00 87.69 182 GLY A O 1
ATOM 1491 N N . ASN A 1 183 ? 13.724 2.370 21.733 1.00 88.56 183 ASN A N 1
ATOM 1492 C CA . ASN A 1 183 ? 14.297 2.755 20.443 1.00 88.56 183 ASN A CA 1
ATOM 1493 C C . ASN A 1 183 ? 14.611 1.509 19.610 1.00 88.56 183 ASN A C 1
ATOM 1495 O O . ASN A 1 183 ? 15.411 0.671 20.021 1.00 88.56 183 ASN A O 1
ATOM 1499 N N . GLU A 1 184 ? 14.043 1.442 18.413 1.00 88.31 184 GLU A N 1
ATOM 1500 C CA . GLU A 1 184 ? 14.228 0.353 17.458 1.00 88.31 184 GLU A CA 1
ATOM 1501 C C . GLU A 1 184 ? 14.877 0.877 16.173 1.00 88.31 184 GLU A C 1
ATOM 1503 O O . GLU A 1 184 ? 14.717 2.042 15.788 1.00 88.31 184 GLU A O 1
ATOM 1508 N N . VAL A 1 185 ? 15.612 0.005 15.484 1.00 90.44 185 VAL A N 1
ATOM 1509 C CA . VAL A 1 185 ? 16.224 0.312 14.189 1.00 90.44 185 VAL A CA 1
ATOM 1510 C C . VAL A 1 185 ? 15.662 -0.632 13.145 1.00 90.44 185 VAL A C 1
ATOM 1512 O O . VAL A 1 185 ? 15.812 -1.846 13.251 1.00 90.44 185 VAL A O 1
ATOM 1515 N N . ILE A 1 186 ? 15.045 -0.061 12.116 1.00 91.88 186 ILE A N 1
ATOM 1516 C CA . ILE A 1 186 ? 14.496 -0.810 10.990 1.00 91.88 186 ILE A CA 1
ATOM 1517 C C . ILE A 1 186 ? 15.455 -0.681 9.817 1.00 91.88 186 ILE A C 1
ATOM 1519 O O . ILE A 1 186 ? 15.818 0.421 9.407 1.00 91.88 186 ILE A O 1
ATOM 1523 N N . GLU A 1 187 ? 15.870 -1.819 9.273 1.00 92.44 187 GLU A N 1
ATOM 1524 C CA . GLU A 1 187 ? 16.743 -1.871 8.105 1.00 92.44 187 GLU A CA 1
ATOM 1525 C C . GLU A 1 187 ? 15.909 -2.030 6.830 1.00 92.44 187 GLU A C 1
ATOM 1527 O O . GLU A 1 187 ? 15.246 -3.053 6.641 1.00 92.44 187 GLU A O 1
ATOM 1532 N N . LEU A 1 188 ? 15.943 -1.031 5.950 1.00 91.69 188 LEU A N 1
ATOM 1533 C CA . LEU A 1 188 ? 15.255 -1.052 4.658 1.00 91.69 188 LEU A CA 1
ATOM 1534 C C . LEU A 1 188 ? 16.295 -1.131 3.548 1.00 91.69 188 LEU A C 1
ATOM 1536 O O . LEU A 1 188 ? 17.128 -0.236 3.406 1.00 91.69 188 LEU A O 1
ATOM 1540 N N . ARG A 1 189 ? 16.268 -2.213 2.772 1.00 87.88 189 ARG A N 1
ATOM 1541 C CA . ARG A 1 189 ? 17.223 -2.450 1.689 1.00 87.88 189 ARG A CA 1
ATOM 1542 C C . ARG A 1 189 ? 16.567 -2.169 0.353 1.00 87.88 189 ARG A C 1
ATOM 1544 O O . ARG A 1 189 ? 15.522 -2.737 0.058 1.00 87.88 189 ARG A O 1
ATOM 1551 N N . ARG A 1 190 ? 17.220 -1.350 -0.470 1.00 87.06 190 ARG A N 1
ATOM 1552 C CA . ARG A 1 190 ? 16.875 -1.242 -1.883 1.00 87.06 190 ARG A CA 1
ATOM 1553 C C . ARG A 1 190 ? 17.677 -2.282 -2.674 1.00 87.06 190 ARG A C 1
ATOM 1555 O O . ARG A 1 190 ? 18.898 -2.353 -2.508 1.00 87.06 190 ARG A O 1
ATOM 1562 N N . PRO A 1 191 ? 17.035 -3.079 -3.534 1.00 82.12 191 PRO A N 1
ATOM 1563 C CA . PRO A 1 191 ? 17.711 -4.021 -4.420 1.00 82.12 191 PRO A CA 1
ATOM 1564 C C . PRO A 1 191 ? 18.611 -3.291 -5.429 1.00 82.12 191 PRO A C 1
ATOM 1566 O O . PRO A 1 191 ? 18.495 -2.081 -5.641 1.00 82.12 191 PRO A O 1
ATOM 1569 N N . MET A 1 192 ? 19.565 -4.019 -6.015 1.00 78.19 192 MET A N 1
ATOM 1570 C CA . MET A 1 192 ? 20.487 -3.477 -7.030 1.00 78.19 192 MET A CA 1
ATOM 1571 C C . MET A 1 192 ? 19.759 -3.131 -8.334 1.00 78.19 192 MET A C 1
ATOM 1573 O O . MET A 1 192 ? 20.050 -2.109 -8.948 1.00 78.19 192 MET A O 1
ATOM 1577 N N . ASP A 1 193 ? 18.798 -3.963 -8.731 1.00 73.25 193 ASP A N 1
ATOM 1578 C CA . ASP A 1 193 ? 17.944 -3.760 -9.897 1.00 73.25 193 ASP A CA 1
ATOM 1579 C C . ASP A 1 193 ? 16.492 -3.676 -9.428 1.00 73.25 193 ASP A C 1
ATOM 1581 O O . ASP A 1 193 ? 16.053 -4.510 -8.652 1.00 73.25 193 ASP A O 1
ATOM 1585 N N . SER A 1 194 ? 15.760 -2.659 -9.880 1.00 63.00 194 SER A N 1
ATOM 1586 C CA . SER A 1 194 ? 14.357 -2.417 -9.496 1.00 63.00 194 SER A CA 1
ATOM 1587 C C . SER A 1 194 ? 13.366 -2.663 -10.634 1.00 63.00 194 SER A C 1
ATOM 1589 O O . SER A 1 194 ? 12.161 -2.497 -10.451 1.00 63.00 194 SER A O 1
ATOM 1591 N N . ARG A 1 195 ? 13.841 -3.085 -11.816 1.00 64.38 195 ARG A N 1
ATOM 1592 C CA . ARG A 1 195 ? 13.011 -3.201 -13.028 1.00 64.38 195 ARG A CA 1
ATOM 1593 C C . ARG A 1 195 ? 11.849 -4.189 -12.888 1.00 64.38 195 ARG A C 1
ATOM 1595 O O . ARG A 1 195 ? 10.852 -4.020 -13.583 1.00 64.38 195 ARG A O 1
ATOM 1602 N N . LEU A 1 196 ? 11.949 -5.167 -11.986 1.00 65.69 196 LEU A N 1
ATOM 1603 C CA . LEU A 1 196 ? 10.941 -6.217 -11.777 1.00 65.69 196 LEU A CA 1
ATOM 1604 C C . LEU A 1 196 ? 10.503 -6.391 -10.313 1.00 65.69 196 LEU A C 1
ATOM 1606 O O . LEU A 1 196 ? 9.630 -7.194 -10.027 1.00 65.69 196 LEU A O 1
ATOM 1610 N N . GLU A 1 197 ? 11.046 -5.597 -9.395 1.00 67.06 197 GLU A N 1
ATOM 1611 C CA . GLU A 1 197 ? 10.828 -5.718 -7.940 1.00 67.06 197 GLU A CA 1
ATOM 1612 C C . GLU A 1 197 ? 9.429 -5.298 -7.475 1.00 67.06 197 GLU A C 1
ATOM 1614 O O . GLU A 1 197 ? 9.092 -5.406 -6.304 1.00 67.06 197 GLU A O 1
ATOM 1619 N N . HIS A 1 198 ? 8.607 -4.755 -8.369 1.00 64.06 198 HIS A N 1
ATOM 1620 C CA . HIS A 1 198 ? 7.202 -4.467 -8.085 1.00 64.06 198 HIS A CA 1
ATOM 1621 C C . HIS A 1 198 ? 6.275 -5.629 -8.480 1.00 64.06 198 HIS A C 1
ATOM 1623 O O . HIS A 1 198 ? 5.066 -5.511 -8.303 1.00 64.06 198 HIS A O 1
ATOM 1629 N N . VAL A 1 199 ? 6.818 -6.714 -9.047 1.00 70.44 199 VAL A N 1
ATOM 1630 C CA . VAL A 1 199 ? 6.053 -7.861 -9.546 1.00 70.44 199 VAL A CA 1
ATOM 1631 C C . VAL A 1 199 ? 6.446 -9.112 -8.771 1.00 70.44 199 VAL A C 1
ATOM 1633 O O . VAL A 1 199 ? 7.563 -9.607 -8.904 1.00 70.44 199 VAL A O 1
ATOM 1636 N N . ASP A 1 200 ? 5.502 -9.655 -8.005 1.00 73.56 200 ASP A N 1
ATOM 1637 C CA . ASP A 1 200 ? 5.652 -10.969 -7.385 1.00 73.56 200 ASP A CA 1
ATOM 1638 C C . ASP A 1 200 ? 5.313 -12.073 -8.402 1.00 73.56 200 ASP A C 1
ATOM 1640 O O . ASP A 1 200 ? 4.152 -12.415 -8.651 1.00 73.56 200 ASP A O 1
ATOM 1644 N N . PHE A 1 201 ? 6.351 -12.643 -9.015 1.00 81.19 201 PHE A N 1
ATOM 1645 C CA . PHE A 1 201 ? 6.191 -13.782 -9.917 1.00 81.19 201 PHE A CA 1
ATOM 1646 C C . PHE A 1 201 ? 5.876 -15.088 -9.183 1.00 81.19 201 PHE A C 1
ATOM 1648 O O . PHE A 1 201 ? 5.353 -16.014 -9.803 1.00 81.19 201 PHE A O 1
ATOM 1655 N N . GLU A 1 202 ? 6.170 -15.193 -7.886 1.00 83.19 202 GLU A N 1
ATOM 1656 C CA . GLU A 1 202 ? 5.882 -16.397 -7.113 1.00 83.19 202 GLU A CA 1
ATOM 1657 C C . GLU A 1 202 ? 4.370 -16.633 -7.041 1.00 83.19 202 GLU A C 1
ATOM 1659 O O . GLU A 1 202 ? 3.912 -17.756 -7.268 1.00 83.19 202 GLU A O 1
ATOM 1664 N N . CYS A 1 203 ? 3.584 -15.574 -6.821 1.00 83.62 203 CYS A N 1
ATOM 1665 C CA . CYS A 1 203 ? 2.123 -15.638 -6.885 1.00 83.62 203 CYS A CA 1
ATOM 1666 C C . CYS A 1 203 ? 1.639 -16.130 -8.265 1.00 83.62 203 CYS A C 1
ATOM 1668 O O . CYS A 1 203 ? 0.865 -17.089 -8.357 1.00 83.62 203 CYS A O 1
ATOM 1670 N N . LEU A 1 204 ? 2.185 -15.566 -9.351 1.00 87.00 204 LEU A N 1
ATOM 1671 C CA . LEU A 1 204 ? 1.853 -15.963 -10.725 1.00 87.00 204 LEU A CA 1
ATOM 1672 C C . LEU A 1 204 ? 2.128 -17.455 -10.983 1.00 87.00 204 LEU A C 1
ATOM 1674 O O . LEU A 1 204 ? 1.266 -18.158 -11.514 1.00 87.00 204 LEU A O 1
ATOM 1678 N N . PHE A 1 205 ? 3.310 -17.945 -10.596 1.00 89.62 205 PHE A N 1
ATOM 1679 C CA . PHE A 1 205 ? 3.715 -19.342 -10.788 1.00 89.62 205 PHE A CA 1
ATOM 1680 C C . PHE A 1 205 ? 2.949 -20.321 -9.890 1.00 89.62 205 PHE A C 1
ATOM 1682 O O . PHE A 1 205 ? 2.762 -21.475 -10.273 1.00 89.62 205 PHE A O 1
ATOM 1689 N N . LYS A 1 206 ? 2.476 -19.880 -8.717 1.00 90.31 206 LYS A N 1
ATOM 1690 C CA . LYS A 1 206 ? 1.600 -20.681 -7.846 1.00 90.31 206 LYS A CA 1
ATOM 1691 C C . LYS A 1 206 ? 0.190 -20.823 -8.417 1.00 90.31 206 LYS A C 1
ATOM 1693 O O . LYS A 1 206 ? -0.433 -21.868 -8.241 1.00 90.31 206 LYS A O 1
ATOM 1698 N N . CYS A 1 207 ? -0.322 -19.787 -9.078 1.00 90.69 207 CYS A N 1
ATOM 1699 C CA . CYS A 1 207 ? -1.692 -19.760 -9.588 1.00 90.69 207 CYS A CA 1
ATOM 1700 C C . CYS A 1 207 ? -1.839 -20.337 -11.002 1.00 90.69 207 CYS A C 1
ATOM 1702 O O . CYS A 1 207 ? -2.911 -20.840 -11.342 1.00 90.69 207 CYS A O 1
ATOM 1704 N N . LEU A 1 208 ? -0.798 -20.262 -11.835 1.00 92.44 208 LEU A N 1
ATOM 1705 C CA . LEU A 1 208 ? -0.863 -20.634 -13.247 1.00 92.44 208 LEU A CA 1
ATOM 1706 C C . LEU A 1 208 ? 0.133 -21.735 -13.592 1.00 92.44 208 LEU A C 1
ATOM 1708 O O . LEU A 1 208 ? 1.303 -21.694 -13.226 1.00 92.44 208 LEU A O 1
ATOM 1712 N N . ASN A 1 209 ? -0.313 -22.700 -14.393 1.00 94.69 209 ASN A N 1
ATOM 1713 C CA . ASN A 1 209 ? 0.580 -23.724 -14.917 1.00 94.69 209 ASN A CA 1
ATOM 1714 C C . ASN A 1 209 ? 1.427 -23.203 -16.093 1.00 94.69 209 ASN A C 1
ATOM 1716 O O . ASN A 1 209 ? 1.083 -22.233 -16.771 1.00 94.69 209 ASN A O 1
ATOM 1720 N N . ILE A 1 210 ? 2.510 -23.922 -16.398 1.00 95.81 210 ILE A N 1
ATOM 1721 C CA . ILE A 1 210 ? 3.484 -23.559 -17.443 1.00 95.81 210 ILE A CA 1
ATOM 1722 C C . ILE A 1 210 ? 2.810 -23.302 -18.802 1.00 95.81 210 ILE A C 1
ATOM 1724 O O . ILE A 1 210 ? 3.159 -22.355 -19.504 1.00 95.81 210 ILE A O 1
ATOM 1728 N N . ARG A 1 211 ? 1.800 -24.102 -19.177 1.00 96.69 211 ARG A N 1
ATOM 1729 C CA . ARG A 1 211 ? 1.091 -23.931 -20.458 1.00 96.69 211 ARG A CA 1
ATOM 1730 C C . ARG A 1 211 ? 0.301 -22.625 -20.511 1.00 96.69 211 ARG A C 1
ATOM 1732 O O . ARG A 1 211 ? 0.275 -21.981 -21.557 1.00 96.69 211 ARG A O 1
ATOM 1739 N N . GLN A 1 212 ? -0.341 -22.232 -19.413 1.00 95.44 212 GLN A N 1
ATOM 1740 C CA . GLN A 1 212 ? -1.040 -20.949 -19.316 1.00 95.44 212 GLN A CA 1
ATOM 1741 C C . GLN A 1 212 ? -0.055 -19.783 -19.419 1.00 95.44 212 GLN A C 1
ATOM 1743 O O . GLN A 1 212 ? -0.301 -18.851 -20.179 1.00 95.44 212 GLN A O 1
ATOM 1748 N N . ILE A 1 213 ? 1.088 -19.877 -18.740 1.00 95.19 213 ILE A N 1
ATOM 1749 C CA . ILE A 1 213 ? 2.126 -18.839 -18.758 1.00 95.19 213 ILE A CA 1
ATOM 1750 C C . ILE A 1 213 ? 2.691 -18.641 -20.167 1.00 95.19 213 ILE A C 1
ATOM 1752 O O . ILE A 1 213 ? 2.772 -17.509 -20.636 1.00 95.19 213 ILE A O 1
ATOM 1756 N N . ILE A 1 214 ? 2.990 -19.722 -20.893 1.00 96.50 214 ILE A N 1
ATOM 1757 C CA . ILE A 1 214 ? 3.449 -19.636 -22.289 1.00 96.50 214 ILE A CA 1
ATOM 1758 C C . ILE A 1 214 ? 2.395 -18.957 -23.177 1.00 96.50 214 ILE A C 1
ATOM 1760 O O . ILE A 1 214 ? 2.738 -18.128 -24.018 1.00 96.50 214 ILE A O 1
ATOM 1764 N N . ARG A 1 215 ? 1.104 -19.264 -22.988 1.00 96.62 215 ARG A N 1
ATOM 1765 C CA . ARG A 1 215 ? 0.012 -18.622 -23.746 1.00 96.62 215 ARG A CA 1
ATOM 1766 C C . ARG A 1 215 ? -0.114 -17.135 -23.437 1.00 96.62 215 ARG A C 1
ATOM 1768 O O . ARG A 1 215 ? -0.353 -16.353 -24.357 1.00 96.62 215 ARG A O 1
ATOM 1775 N N . ILE A 1 216 ? 0.041 -16.750 -22.172 1.00 95.69 216 ILE A N 1
ATOM 1776 C CA . ILE A 1 216 ? 0.068 -15.344 -21.755 1.00 95.69 216 ILE A CA 1
ATOM 1777 C C . ILE A 1 216 ? 1.243 -14.647 -22.431 1.00 95.69 216 ILE A C 1
ATOM 1779 O O . ILE A 1 216 ? 1.036 -13.651 -23.114 1.00 95.69 216 ILE A O 1
ATOM 1783 N N . PHE A 1 217 ? 2.445 -15.213 -22.329 1.00 95.62 217 PHE A N 1
ATOM 1784 C CA . PHE A 1 217 ? 3.646 -14.657 -22.945 1.00 95.62 217 PHE A CA 1
ATOM 1785 C C . PHE A 1 217 ? 3.490 -14.478 -24.462 1.00 95.62 217 PHE A C 1
ATOM 1787 O O . PHE A 1 217 ? 3.712 -13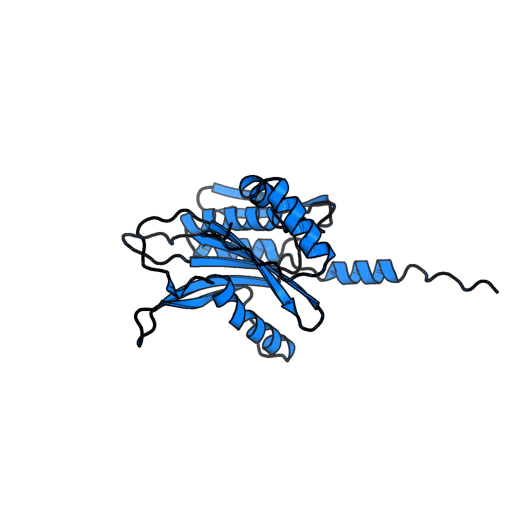.388 -24.979 1.00 95.62 217 PHE A O 1
ATOM 1794 N N . ALA A 1 218 ? 3.004 -15.501 -25.170 1.00 97.69 218 ALA A N 1
ATOM 1795 C CA . ALA A 1 218 ? 2.724 -15.412 -26.602 1.00 97.69 218 ALA A CA 1
ATOM 1796 C C . ALA A 1 218 ? 1.660 -14.349 -26.932 1.00 97.69 218 ALA A C 1
ATOM 1798 O O . ALA A 1 218 ? 1.761 -13.662 -27.943 1.00 97.69 218 ALA A O 1
ATOM 1799 N N . SER A 1 219 ? 0.647 -14.188 -26.077 1.00 97.75 219 SER A N 1
ATOM 1800 C CA . SER A 1 219 ? -0.377 -13.152 -26.250 1.00 97.75 219 SER A CA 1
ATOM 1801 C C . SER A 1 219 ? 0.196 -11.746 -26.059 1.00 97.75 219 SER A C 1
ATOM 1803 O O . SER A 1 219 ? -0.158 -10.853 -26.824 1.00 97.75 219 SER A O 1
ATOM 1805 N N . LEU A 1 220 ? 1.106 -11.560 -25.097 1.00 96.38 220 LEU A N 1
ATOM 1806 C CA . LEU A 1 220 ? 1.800 -10.292 -24.860 1.00 96.38 220 LEU A CA 1
ATOM 1807 C C . LEU A 1 220 ? 2.735 -9.921 -26.019 1.00 96.38 220 LEU A C 1
ATOM 1809 O O . LEU A 1 220 ? 2.748 -8.766 -26.425 1.00 96.38 220 LEU A O 1
ATOM 1813 N N . LEU A 1 221 ? 3.456 -10.891 -26.601 1.00 97.50 221 LEU A N 1
ATOM 1814 C CA . LEU A 1 221 ? 4.290 -10.672 -27.796 1.00 97.50 221 LEU A CA 1
ATOM 1815 C C . LEU A 1 221 ? 3.486 -10.221 -29.022 1.00 97.50 221 LEU A C 1
ATOM 1817 O O . LEU A 1 221 ? 4.026 -9.581 -29.916 1.00 97.50 221 LEU A O 1
ATOM 1821 N N . LEU A 1 222 ? 2.203 -10.577 -29.067 1.00 97.75 222 LEU A N 1
ATOM 1822 C CA . LEU A 1 222 ? 1.264 -10.175 -30.112 1.00 97.75 222 LEU A CA 1
ATOM 1823 C C . LEU A 1 222 ? 0.450 -8.932 -29.721 1.00 97.75 222 LEU A C 1
ATOM 1825 O O . LEU A 1 222 ? -0.571 -8.665 -30.353 1.00 97.75 222 LEU A O 1
ATOM 1829 N N . GLU A 1 223 ? 0.845 -8.236 -28.649 1.00 96.38 223 GLU A N 1
ATOM 1830 C CA . GLU A 1 223 ? 0.178 -7.041 -28.112 1.00 96.38 223 GLU A CA 1
ATOM 1831 C C . GLU A 1 223 ? -1.332 -7.239 -27.879 1.00 96.38 223 GLU A C 1
ATOM 1833 O O . GLU A 1 223 ? -2.151 -6.325 -28.005 1.00 96.38 223 GLU A O 1
ATOM 1838 N N . ARG A 1 224 ? -1.739 -8.469 -27.539 1.00 97.31 224 ARG A N 1
ATOM 1839 C CA . ARG A 1 224 ? -3.145 -8.779 -27.274 1.00 97.31 224 ARG A CA 1
ATOM 1840 C C . ARG A 1 224 ? -3.578 -8.202 -25.933 1.00 97.31 224 ARG A C 1
ATOM 1842 O O . ARG A 1 224 ? -2.806 -8.098 -24.984 1.00 97.31 224 ARG A O 1
ATOM 1849 N N . ARG A 1 225 ? -4.877 -7.917 -25.827 1.00 96.44 225 ARG A N 1
ATOM 1850 C CA . ARG A 1 225 ? -5.518 -7.561 -24.557 1.00 96.44 225 ARG A CA 1
ATOM 1851 C C . ARG A 1 225 ? -5.573 -8.798 -23.663 1.00 96.44 225 ARG A C 1
ATOM 1853 O O . ARG A 1 225 ? -6.234 -9.775 -24.010 1.00 96.44 225 ARG A O 1
ATOM 1860 N N . VAL A 1 226 ? -4.889 -8.745 -22.526 1.00 95.06 226 VAL A N 1
ATOM 1861 C CA . VAL A 1 226 ? -4.871 -9.813 -21.520 1.00 95.06 226 VAL A CA 1
ATOM 1862 C C . VAL A 1 226 ? -5.563 -9.302 -20.260 1.00 95.06 226 VAL A C 1
ATOM 1864 O O . VAL A 1 226 ? -5.236 -8.224 -19.773 1.00 95.06 226 VAL A O 1
ATOM 1867 N N . ILE A 1 227 ? -6.526 -10.068 -19.744 1.00 94.56 227 ILE A N 1
ATOM 1868 C CA . ILE A 1 227 ? -7.261 -9.756 -18.513 1.00 94.56 227 ILE A CA 1
ATOM 1869 C C . ILE A 1 227 ? -7.060 -10.916 -17.542 1.00 94.56 227 ILE A C 1
ATOM 1871 O O . ILE A 1 227 ? -7.316 -12.069 -17.894 1.00 94.56 227 ILE A O 1
ATOM 1875 N N . PHE A 1 228 ? -6.620 -10.598 -16.327 1.00 91.56 228 PHE A N 1
ATOM 1876 C CA . PHE A 1 228 ? -6.572 -11.532 -15.208 1.00 91.56 228 PHE A CA 1
ATOM 1877 C C . PHE A 1 228 ? -7.794 -11.321 -14.317 1.00 91.56 228 PHE A C 1
ATOM 1879 O O . PHE A 1 228 ? -8.216 -10.187 -14.097 1.00 91.56 228 PHE A O 1
ATOM 1886 N N . VAL A 1 229 ? -8.359 -12.418 -13.816 1.00 91.56 229 VAL A N 1
ATOM 1887 C CA . VAL A 1 229 ? -9.488 -12.413 -12.881 1.00 91.56 229 VAL A CA 1
ATOM 1888 C C . VAL A 1 229 ? -9.103 -13.290 -11.699 1.00 91.56 229 VAL A C 1
ATOM 1890 O O . VAL A 1 229 ? -8.647 -14.417 -11.898 1.00 91.56 229 VAL A O 1
ATOM 1893 N N . ALA A 1 230 ? -9.261 -12.763 -10.490 1.00 89.00 230 ALA A N 1
ATOM 1894 C CA . ALA A 1 230 ? -8.948 -13.447 -9.245 1.00 89.00 230 ALA A CA 1
ATOM 1895 C C . ALA A 1 230 ? -9.897 -12.976 -8.137 1.00 89.00 230 ALA A C 1
ATOM 1897 O O . ALA A 1 230 ? -10.376 -11.843 -8.170 1.00 89.00 230 ALA A O 1
ATOM 1898 N N . ASP A 1 231 ? -10.122 -13.836 -7.144 1.00 86.62 231 ASP A N 1
ATOM 1899 C CA . ASP A 1 231 ? -10.939 -13.516 -5.963 1.00 86.62 231 ASP A CA 1
ATOM 1900 C C . ASP A 1 231 ? -10.151 -12.761 -4.877 1.00 86.62 231 ASP A C 1
ATOM 1902 O O . ASP A 1 231 ? -10.718 -12.338 -3.872 1.00 86.62 231 ASP A O 1
ATOM 1906 N N . LYS A 1 232 ? -8.827 -12.646 -5.037 1.00 85.06 232 LYS A N 1
ATOM 1907 C CA . LYS A 1 232 ? -7.900 -12.010 -4.090 1.00 85.06 232 LYS A CA 1
ATOM 1908 C C . LYS A 1 232 ? -7.022 -11.004 -4.829 1.00 85.06 232 LYS A C 1
ATOM 1910 O O . LYS A 1 232 ? -6.744 -11.203 -6.009 1.00 85.06 232 LYS A O 1
ATOM 1915 N N . LEU A 1 233 ? -6.600 -9.947 -4.137 1.00 84.00 233 LEU A N 1
ATOM 1916 C CA . LEU A 1 233 ? -5.795 -8.858 -4.706 1.00 84.00 233 LEU A CA 1
ATOM 1917 C C . LEU A 1 233 ? -4.281 -9.100 -4.603 1.00 84.00 233 LEU A C 1
ATOM 1919 O O . LEU A 1 233 ? -3.510 -8.367 -5.221 1.00 84.00 233 LEU A O 1
ATOM 1923 N N . ARG A 1 234 ? -3.872 -10.091 -3.807 1.00 70.69 234 ARG A N 1
ATOM 1924 C CA . ARG A 1 234 ? -2.483 -10.560 -3.689 1.00 70.69 234 ARG A CA 1
ATOM 1925 C C . ARG A 1 234 ? -2.004 -11.353 -4.908 1.00 70.69 234 ARG A C 1
ATOM 1927 O O . ARG A 1 234 ? -2.838 -12.074 -5.500 1.00 70.69 234 ARG A O 1
#

Sequence (234 aa):
MLKRAPSYRTLELELIEWQERELFEYFVVVSLKKKPSKNTYLPEVTYQFPKLERPTKQVREAEERLKAIPQFCFPDAKDWNPVSEYNSETFSFMLTGEDGSRRFGYCRRLLPSGKGPRLPEVYCVISRLGCFDLFSKILDEVERRRGISAALVYPFMRSLMESPFPAPGKTIKVKTFLPGAGNEVIELRRPMDSRLEHVDFECLFKCLNIRQIIRIFASLLLERRVIFVADKLR

Foldseek 3Di:
DDDDDDDDVVVVVVVVVLVPFFQFDKKFKWFWDQDPVDRFTFIDTPDMPPDDDDDDVVSVVVVVVNVCVRCVQCVPRRVDDFDQDDDKAWFKDWDADPVRQIKMWTWIWDFQDDGDTGTIMIIITIHSAQANVLVVLLVVVCVVLSVVPNVQNVQSVVQSRVWRDADAQGWTWGWGQDPPVGIDTDIGGHHNDRPCNNDDCVVVPVVDPPVVVVVVVVCVVVVHDDDDDDPGND

InterPro domains:
  IPR001194 cDENN domain [PF02141] (119-233)
  IPR001194 cDENN domain [SM00799] (118-233)
  IPR005113 uDENN domain [PF03456] (43-109)
  IPR005113 uDENN domain [SM00800] (20-111)
  IPR037516 Tripartite DENN domain [PS50211] (25-234)
  IPR043153 DENN domain, C-terminal lobe [G3DSA:3.40.50.11500] (192-234)
  IPR051942 DENN domain-containing protein 2 [PTHR15288] (11-233)

Organism: Micrurus surinamensis (NCBI:txid129470)

pLDDT: mean 84.38, std 15.19, range [36.16, 98.19]